Protein AF-A0A521L2G4-F1 (afdb_monomer)

Structure (mmCIF, N/CA/C/O backbone):
data_AF-A0A521L2G4-F1
#
_entry.id   AF-A0A521L2G4-F1
#
loop_
_atom_site.group_PDB
_atom_site.id
_atom_site.type_symbol
_atom_site.label_atom_id
_atom_site.label_alt_id
_atom_site.label_comp_id
_atom_site.label_asym_id
_atom_site.label_entity_id
_atom_site.label_seq_id
_atom_site.pdbx_PDB_ins_code
_atom_site.Cartn_x
_atom_site.Cartn_y
_atom_site.Cartn_z
_atom_site.occupancy
_atom_site.B_iso_or_equiv
_atom_site.auth_seq_id
_atom_site.auth_comp_id
_atom_site.auth_asym_id
_atom_site.auth_atom_id
_atom_site.pdbx_PDB_model_num
ATOM 1 N N . MET A 1 1 ? 50.674 15.667 -4.642 1.00 34.06 1 MET A N 1
ATOM 2 C CA . MET A 1 1 ? 50.305 16.812 -5.502 1.00 34.06 1 MET A CA 1
ATOM 3 C C . MET A 1 1 ? 49.937 16.199 -6.841 1.00 34.06 1 MET A C 1
ATOM 5 O O . MET A 1 1 ? 50.805 15.572 -7.419 1.00 34.06 1 MET A O 1
ATOM 9 N N . SER A 1 2 ? 48.698 16.174 -7.310 1.00 32.84 2 SER A N 1
ATOM 10 C CA . SER A 1 2 ? 47.532 17.014 -7.027 1.00 32.84 2 SER A CA 1
ATOM 11 C C . SER A 1 2 ? 46.263 16.290 -7.497 1.00 32.84 2 SER A C 1
ATOM 13 O O . SER A 1 2 ? 46.295 15.641 -8.536 1.00 32.84 2 SER A O 1
ATOM 15 N N . ASP A 1 3 ? 45.206 16.430 -6.695 1.00 33.28 3 ASP A N 1
ATOM 16 C CA . ASP A 1 3 ? 43.778 16.474 -7.035 1.00 33.28 3 ASP A CA 1
ATOM 17 C C . ASP A 1 3 ? 43.236 15.600 -8.175 1.00 33.28 3 ASP A C 1
ATOM 19 O O . ASP A 1 3 ? 43.261 15.963 -9.346 1.00 33.28 3 ASP A O 1
ATOM 23 N N . SER A 1 4 ? 42.559 14.528 -7.766 1.00 33.81 4 SER A N 1
ATOM 24 C CA . SER A 1 4 ? 41.333 14.053 -8.409 1.00 33.81 4 SER A CA 1
ATOM 25 C C . SER A 1 4 ? 40.140 14.469 -7.539 1.00 33.81 4 SER A C 1
ATOM 27 O O . SER A 1 4 ? 39.717 13.732 -6.649 1.00 33.81 4 SER A O 1
ATOM 29 N N . LYS A 1 5 ? 39.660 15.696 -7.764 1.00 41.97 5 LYS A N 1
ATOM 30 C CA . LYS A 1 5 ? 38.299 16.150 -7.438 1.00 41.97 5 LYS A CA 1
ATOM 31 C C . LYS A 1 5 ? 37.447 16.025 -8.709 1.00 41.97 5 LYS A C 1
ATOM 33 O O . LYS A 1 5 ? 38.009 16.181 -9.784 1.00 41.97 5 LYS A O 1
ATOM 38 N N . GLU A 1 6 ? 36.136 15.814 -8.535 1.00 36.97 6 GLU A N 1
ATOM 39 C CA . GLU A 1 6 ? 35.079 15.501 -9.534 1.00 36.97 6 GLU A CA 1
ATOM 40 C C . GLU A 1 6 ? 34.908 13.979 -9.731 1.00 36.97 6 GLU A C 1
ATOM 42 O O . GLU A 1 6 ? 35.803 13.308 -10.227 1.00 36.97 6 GLU A O 1
ATOM 47 N N . ASN A 1 7 ? 33.836 13.304 -9.297 1.00 33.34 7 ASN A N 1
ATOM 48 C CA . ASN A 1 7 ? 32.416 13.664 -9.249 1.00 33.34 7 ASN A CA 1
ATOM 49 C C . ASN A 1 7 ? 31.719 13.009 -8.038 1.00 33.34 7 ASN A C 1
ATOM 51 O O . ASN A 1 7 ? 31.377 11.830 -8.095 1.00 33.34 7 ASN A O 1
ATOM 55 N N . ASP A 1 8 ? 31.471 13.783 -6.980 1.00 35.62 8 ASP A N 1
ATOM 56 C CA . ASP A 1 8 ? 30.703 13.360 -5.790 1.00 35.62 8 ASP A CA 1
ATOM 57 C C . ASP A 1 8 ? 29.265 13.936 -5.781 1.00 35.62 8 ASP A C 1
ATOM 59 O O . ASP A 1 8 ? 28.574 13.928 -4.766 1.00 35.62 8 ASP A O 1
ATOM 63 N N . GLU A 1 9 ? 28.772 14.427 -6.922 1.00 38.25 9 GLU A N 1
ATOM 64 C CA . GLU A 1 9 ? 27.414 14.968 -7.071 1.00 38.25 9 GLU A CA 1
ATOM 65 C C . GLU A 1 9 ? 26.534 14.024 -7.904 1.00 38.25 9 GLU A C 1
ATOM 67 O O . GLU A 1 9 ? 26.452 14.161 -9.119 1.00 38.25 9 GLU A O 1
ATOM 72 N N . ALA A 1 10 ? 25.914 13.036 -7.245 1.00 41.84 10 ALA A N 1
ATOM 73 C CA . ALA A 1 10 ? 24.660 12.346 -7.641 1.00 41.84 10 ALA A CA 1
ATOM 74 C C . ALA A 1 10 ? 24.379 11.076 -6.802 1.00 41.84 10 ALA A C 1
ATOM 76 O O . ALA A 1 10 ? 23.501 10.272 -7.132 1.00 41.84 10 ALA A O 1
ATOM 77 N N . GLY A 1 11 ? 25.115 10.851 -5.715 1.00 36.38 11 GLY A N 1
ATOM 78 C CA . GLY A 1 11 ? 24.925 9.696 -4.848 1.00 36.38 11 GLY A CA 1
ATOM 79 C C . GLY A 1 11 ? 23.900 9.953 -3.751 1.00 36.38 11 GLY A C 1
ATOM 80 O O . GLY A 1 11 ? 24.276 10.013 -2.593 1.00 36.38 11 GLY A O 1
ATOM 81 N N . ILE A 1 12 ? 22.603 10.047 -4.065 1.00 44.69 12 ILE A N 1
ATOM 82 C CA . ILE A 1 12 ? 21.605 9.663 -3.046 1.00 44.69 12 ILE A CA 1
ATOM 83 C C . ILE A 1 12 ? 21.980 8.214 -2.692 1.00 44.69 12 ILE A C 1
ATOM 85 O O . ILE A 1 12 ? 22.032 7.394 -3.603 1.00 44.69 12 ILE A O 1
ATOM 89 N N . GLU A 1 13 ? 22.317 7.827 -1.466 1.00 58.41 13 GLU A N 1
ATOM 90 C CA . GLU A 1 13 ? 22.673 6.427 -1.197 1.00 58.41 13 GLU A CA 1
ATOM 91 C C . GLU A 1 13 ? 21.415 5.544 -1.266 1.00 58.41 13 GLU A C 1
ATOM 93 O O . GLU A 1 13 ? 20.294 6.022 -1.086 1.00 58.41 13 GLU A O 1
ATOM 98 N N . ARG A 1 14 ? 21.524 4.237 -1.567 1.00 54.91 14 ARG A N 1
ATOM 99 C CA . ARG A 1 14 ? 20.344 3.324 -1.567 1.00 54.91 14 ARG A CA 1
ATOM 100 C C . ARG A 1 14 ? 19.570 3.396 -0.250 1.00 54.91 14 ARG A C 1
ATOM 102 O O . ARG A 1 14 ? 18.357 3.226 -0.230 1.00 54.91 14 ARG A O 1
ATOM 109 N N . ARG A 1 15 ? 20.299 3.679 0.827 1.00 51.94 15 ARG A N 1
ATOM 110 C CA . ARG A 1 15 ? 19.771 3.910 2.160 1.00 51.94 15 ARG A CA 1
ATOM 111 C C . ARG A 1 15 ? 18.957 5.199 2.254 1.00 51.94 15 ARG A C 1
ATOM 113 O O . ARG A 1 15 ? 17.925 5.168 2.901 1.00 51.94 15 ARG A O 1
ATOM 120 N N . ASP A 1 16 ? 19.349 6.275 1.583 1.00 50.28 16 ASP A N 1
ATOM 121 C CA . ASP A 1 16 ? 18.657 7.568 1.660 1.00 50.28 16 ASP A CA 1
ATOM 122 C C . ASP A 1 16 ? 17.273 7.526 1.006 1.00 50.28 16 ASP A C 1
ATOM 124 O O . ASP A 1 16 ? 16.339 8.133 1.518 1.00 50.28 16 ASP A O 1
ATOM 128 N N . VAL A 1 17 ? 17.101 6.713 -0.045 1.00 55.09 17 VAL A N 1
ATOM 129 C CA . VAL A 1 17 ? 15.779 6.438 -0.649 1.00 55.09 17 VAL A CA 1
ATOM 130 C C . VAL A 1 17 ? 14.841 5.741 0.346 1.00 55.09 17 VAL A C 1
ATOM 132 O O . VAL A 1 17 ? 13.648 6.011 0.361 1.00 55.09 17 VAL A O 1
ATOM 135 N N . LEU A 1 18 ? 15.378 4.875 1.212 1.00 53.91 18 LEU A N 1
ATOM 136 C CA . LEU A 1 18 ? 14.607 4.178 2.250 1.00 53.91 18 LEU A CA 1
ATOM 137 C C . LEU A 1 18 ? 14.448 5.016 3.534 1.00 53.91 18 LEU A C 1
ATOM 139 O O . LEU A 1 18 ? 13.464 4.870 4.254 1.00 53.91 18 LEU A O 1
ATOM 143 N N . VAL A 1 19 ? 15.415 5.886 3.843 1.00 50.94 19 VAL A N 1
ATOM 144 C CA . VAL A 1 19 ? 15.454 6.703 5.068 1.00 50.94 19 VAL A CA 1
ATOM 145 C C . VAL A 1 19 ? 14.628 7.979 4.939 1.00 50.94 19 VAL A C 1
ATOM 147 O O . VAL A 1 19 ? 14.010 8.367 5.930 1.00 50.94 19 VAL A O 1
ATOM 150 N N . ALA A 1 20 ? 14.538 8.591 3.753 1.00 46.53 20 ALA A N 1
ATOM 151 C CA . ALA A 1 20 ? 13.647 9.732 3.519 1.00 46.53 20 ALA A CA 1
ATOM 152 C C . ALA A 1 20 ? 12.190 9.394 3.894 1.00 46.53 20 ALA A C 1
ATOM 154 O O . ALA A 1 20 ? 11.509 10.204 4.513 1.00 46.53 20 ALA A O 1
ATOM 155 N N . ALA A 1 21 ? 11.781 8.141 3.676 1.00 44.22 21 ALA A N 1
ATOM 156 C CA . ALA A 1 21 ? 10.489 7.584 4.069 1.00 44.22 21 ALA A CA 1
ATOM 157 C C . ALA A 1 21 ? 10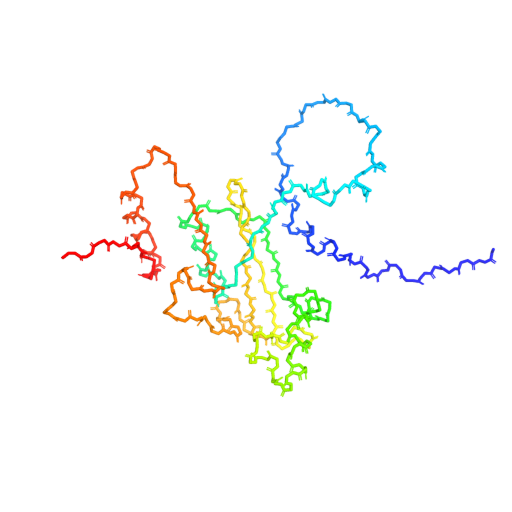.303 7.276 5.570 1.00 44.22 21 ALA A C 1
ATOM 159 O O . ALA A 1 21 ? 9.187 7.015 6.016 1.00 44.22 21 ALA A O 1
ATOM 160 N N . GLY A 1 22 ? 11.373 7.244 6.370 1.00 40.66 22 GLY A N 1
ATOM 161 C CA . GLY A 1 22 ? 11.342 6.783 7.768 1.00 40.66 22 GLY A CA 1
ATOM 162 C C . GLY A 1 22 ? 11.632 7.848 8.823 1.00 40.66 22 GLY A C 1
ATOM 163 O O . GLY A 1 22 ? 11.583 7.547 10.014 1.00 40.66 22 GLY A O 1
ATOM 164 N N . ALA A 1 23 ? 11.957 9.078 8.425 1.00 38.62 23 ALA A N 1
ATOM 165 C CA . ALA A 1 23 ? 12.503 10.091 9.330 1.00 38.62 23 ALA A CA 1
ATOM 166 C C . ALA A 1 23 ? 11.465 10.853 10.187 1.00 38.62 23 ALA A C 1
ATOM 168 O O . ALA A 1 23 ? 11.857 11.706 10.979 1.00 38.62 23 ALA A O 1
ATOM 169 N N . ALA A 1 24 ? 10.169 10.536 10.108 1.00 41.47 24 ALA A N 1
ATOM 170 C CA . ALA A 1 24 ? 9.120 11.226 10.874 1.00 41.47 24 ALA A CA 1
ATOM 171 C C . ALA A 1 24 ? 8.837 10.636 12.278 1.00 41.47 24 ALA A C 1
ATOM 173 O O . ALA A 1 24 ? 7.825 10.975 12.881 1.00 41.47 24 ALA A O 1
ATOM 174 N N . MET A 1 25 ? 9.698 9.759 12.818 1.00 43.34 25 MET A N 1
ATOM 175 C CA . MET A 1 25 ? 9.352 8.920 13.984 1.00 43.34 25 MET A CA 1
ATOM 176 C C . MET A 1 25 ? 10.126 9.159 15.289 1.00 43.34 25 MET A C 1
ATOM 178 O O . MET A 1 25 ? 10.158 8.268 16.133 1.00 43.34 25 MET A O 1
ATOM 182 N N . ILE A 1 26 ? 10.721 10.333 15.534 1.00 39.69 26 ILE A N 1
ATOM 183 C CA . ILE A 1 26 ? 11.207 10.657 16.894 1.00 39.69 26 ILE A CA 1
ATOM 184 C C . ILE A 1 26 ? 10.944 12.127 17.234 1.00 39.69 26 ILE A C 1
ATOM 186 O O . ILE A 1 26 ? 11.805 12.989 17.078 1.00 39.69 26 ILE A O 1
ATOM 190 N N . GLY A 1 27 ? 9.744 12.401 17.742 1.00 34.88 27 GLY A N 1
ATOM 191 C CA . GLY A 1 27 ? 9.378 13.673 18.358 1.00 34.88 27 GLY A CA 1
ATOM 192 C C . GLY A 1 27 ? 8.750 13.443 19.728 1.00 34.88 27 GLY A C 1
ATOM 193 O O . GLY A 1 27 ? 7.534 13.494 19.854 1.00 34.88 27 GLY A O 1
ATOM 194 N N . GLY A 1 28 ? 9.562 13.180 20.756 1.00 33.88 28 GLY A N 1
ATOM 195 C CA . GLY A 1 28 ? 9.067 13.141 22.135 1.00 33.88 28 GLY A CA 1
ATOM 196 C C . GLY A 1 28 ? 9.977 12.415 23.122 1.00 33.88 28 GLY A C 1
ATOM 197 O O . GLY A 1 28 ? 9.888 11.201 23.239 1.00 33.88 28 GLY A O 1
ATOM 198 N N . LEU A 1 29 ? 10.800 13.202 23.832 1.00 32.84 29 LEU A N 1
ATOM 199 C CA . LEU A 1 29 ? 11.444 12.993 25.149 1.00 32.84 29 LEU A CA 1
ATOM 200 C C . LEU A 1 29 ? 12.924 13.401 25.114 1.00 32.84 29 LEU A C 1
ATOM 202 O O . LEU A 1 29 ? 13.831 12.582 25.010 1.00 32.84 29 LEU A O 1
ATOM 206 N N . ALA A 1 30 ? 13.164 14.706 25.249 1.00 35.56 30 ALA A N 1
ATOM 207 C CA . ALA A 1 30 ? 14.450 15.212 25.701 1.00 35.56 30 ALA A CA 1
ATOM 208 C C . ALA A 1 30 ? 14.467 15.201 27.238 1.00 35.56 30 ALA A C 1
ATOM 210 O O . ALA A 1 30 ? 13.911 16.088 27.880 1.00 35.56 30 ALA A O 1
ATOM 211 N N . ALA A 1 31 ? 15.123 14.200 27.820 1.00 34.84 31 ALA A N 1
ATOM 212 C CA . ALA A 1 31 ? 15.742 14.308 29.135 1.00 34.84 31 ALA A CA 1
ATOM 213 C C . ALA A 1 31 ? 17.133 13.664 29.051 1.00 34.84 31 ALA A C 1
ATOM 215 O O . ALA A 1 31 ? 17.288 12.504 28.681 1.00 34.84 31 ALA A O 1
ATOM 216 N N . SER A 1 32 ? 18.138 14.493 29.310 1.00 42.72 32 SER A N 1
ATOM 217 C CA . SER A 1 32 ? 19.576 14.263 29.187 1.00 42.72 32 SER A CA 1
ATOM 218 C C . SER A 1 32 ? 20.092 13.000 29.884 1.00 42.72 32 SER A C 1
ATOM 220 O O . SER A 1 32 ? 19.740 12.772 31.036 1.00 42.72 32 SER A O 1
ATOM 222 N N . ALA A 1 33 ? 21.034 12.282 29.256 1.00 37.81 33 ALA A N 1
ATOM 223 C CA . ALA A 1 33 ? 22.364 11.975 29.817 1.00 37.81 33 ALA A CA 1
ATOM 224 C C . ALA A 1 33 ? 23.145 10.938 28.980 1.00 37.81 33 ALA A C 1
ATOM 226 O O . ALA A 1 33 ? 22.597 9.936 28.541 1.00 37.81 33 ALA A O 1
ATOM 227 N N . ALA A 1 34 ? 24.457 11.187 28.881 1.00 36.97 34 ALA A N 1
ATOM 228 C CA . ALA A 1 34 ? 25.553 10.279 28.523 1.00 36.97 34 ALA A CA 1
ATOM 229 C C . ALA A 1 34 ? 25.538 9.631 27.123 1.00 36.97 34 ALA A C 1
ATOM 231 O O . ALA A 1 34 ? 24.799 8.698 26.839 1.00 36.97 34 ALA A O 1
ATOM 232 N N . ILE A 1 35 ? 26.479 10.064 26.278 1.00 44.72 35 ILE A N 1
ATOM 233 C CA . ILE A 1 35 ? 26.915 9.325 25.087 1.00 44.72 35 ILE A CA 1
ATOM 234 C C . ILE A 1 35 ? 27.832 8.190 25.569 1.00 44.72 35 ILE A C 1
ATOM 236 O O . ILE A 1 35 ? 28.922 8.497 26.059 1.00 44.72 35 ILE A O 1
ATOM 240 N N . PRO A 1 36 ? 27.483 6.896 25.435 1.00 43.28 36 PRO A N 1
ATOM 241 C CA . PRO A 1 36 ? 28.480 5.857 25.564 1.00 43.28 36 PRO A CA 1
ATOM 242 C C . PRO A 1 36 ? 29.202 5.700 24.225 1.00 43.28 36 PRO A C 1
ATOM 244 O O . PRO A 1 36 ? 28.599 5.641 23.150 1.00 43.28 36 PRO A O 1
ATOM 247 N N . ALA A 1 37 ? 30.521 5.580 24.308 1.00 44.22 37 ALA A N 1
ATOM 248 C CA . ALA A 1 37 ? 31.356 5.050 23.248 1.00 44.22 37 ALA A CA 1
ATOM 249 C C . ALA A 1 37 ? 30.907 3.614 22.902 1.00 44.22 37 ALA A C 1
ATOM 251 O O . ALA A 1 37 ? 31.354 2.650 23.512 1.00 44.22 37 ALA A O 1
ATOM 252 N N . ALA A 1 38 ? 29.982 3.465 21.949 1.00 48.66 38 ALA A N 1
ATOM 253 C CA . ALA A 1 38 ? 29.527 2.159 21.455 1.00 48.66 38 ALA A CA 1
ATOM 254 C C . ALA A 1 38 ? 29.196 2.150 19.949 1.00 48.66 38 ALA A C 1
ATOM 256 O O . ALA A 1 38 ? 28.600 1.202 19.440 1.00 48.66 38 ALA A O 1
ATOM 257 N N . ALA A 1 39 ? 29.608 3.174 19.195 1.00 51.62 39 ALA A N 1
ATOM 258 C CA . ALA A 1 39 ? 29.345 3.244 17.753 1.00 51.62 39 ALA A CA 1
ATOM 259 C C . ALA A 1 39 ? 30.130 2.196 16.928 1.00 51.62 39 ALA A C 1
ATOM 261 O O . ALA A 1 39 ? 29.784 1.933 15.781 1.00 51.62 39 ALA A O 1
ATOM 262 N N . GLN A 1 40 ? 31.153 1.554 17.507 1.00 47.81 40 GLN A N 1
ATOM 263 C CA . GLN A 1 40 ? 32.022 0.593 16.812 1.00 47.81 40 GLN A CA 1
ATOM 264 C C . GLN A 1 40 ? 31.520 -0.866 16.807 1.00 47.81 40 GLN A C 1
ATOM 266 O O . GLN A 1 40 ? 32.156 -1.714 16.189 1.00 47.81 40 GLN A O 1
ATOM 271 N N . SER A 1 41 ? 30.380 -1.183 17.439 1.00 61.44 41 SER A N 1
ATOM 272 C CA . SER A 1 41 ? 29.928 -2.582 17.597 1.00 61.44 41 SER A CA 1
ATOM 273 C C . SER A 1 41 ? 28.654 -2.951 16.816 1.00 61.44 41 SER A C 1
ATOM 275 O O . SER A 1 41 ? 28.457 -4.115 16.469 1.00 61.44 41 SER A O 1
ATOM 277 N N . ALA A 1 42 ? 27.809 -1.983 16.437 1.00 73.31 42 ALA A N 1
ATOM 278 C CA . ALA A 1 42 ? 26.528 -2.281 15.779 1.00 73.31 42 ALA A CA 1
ATOM 279 C C . ALA A 1 42 ? 26.689 -2.938 14.393 1.00 73.31 42 ALA A C 1
ATOM 281 O O . ALA A 1 42 ? 25.953 -3.860 14.052 1.00 73.31 42 ALA A O 1
ATOM 282 N N . ASN A 1 43 ? 27.695 -2.526 13.613 1.00 82.75 43 ASN A N 1
ATOM 283 C CA . ASN A 1 43 ? 27.945 -3.079 12.275 1.00 82.75 43 ASN A CA 1
ATOM 284 C C . ASN A 1 43 ? 28.466 -4.523 12.293 1.00 82.75 43 ASN A C 1
ATOM 286 O O . ASN A 1 43 ? 28.386 -5.197 11.271 1.00 82.75 43 ASN A O 1
ATOM 290 N N . ASN A 1 44 ? 28.976 -5.000 13.432 1.00 90.31 44 ASN A N 1
ATOM 291 C CA . ASN A 1 44 ? 29.508 -6.355 13.595 1.00 90.31 44 ASN A CA 1
ATOM 292 C C . ASN A 1 44 ? 28.613 -7.247 14.470 1.00 90.31 44 ASN A C 1
ATOM 294 O O . ASN A 1 44 ? 28.850 -8.450 14.547 1.00 90.31 44 ASN A O 1
ATOM 298 N N . ALA A 1 45 ? 27.559 -6.698 15.082 1.00 90.69 45 ALA A N 1
ATOM 299 C CA . ALA A 1 45 ? 26.589 -7.456 15.868 1.00 90.69 45 ALA A CA 1
ATOM 300 C C . ALA A 1 45 ? 25.864 -8.525 15.017 1.00 90.69 45 ALA A C 1
ATOM 302 O O . ALA A 1 45 ? 25.840 -8.417 13.786 1.00 90.69 45 ALA A O 1
ATOM 303 N N . PRO A 1 46 ? 25.238 -9.550 15.619 1.00 93.88 46 PRO A N 1
ATOM 304 C CA . PRO A 1 46 ? 24.370 -10.478 14.891 1.00 93.88 46 PRO A CA 1
ATOM 305 C C . PRO A 1 46 ? 23.288 -9.734 14.095 1.00 93.88 46 PRO A C 1
ATOM 307 O O . PRO A 1 46 ? 22.786 -8.715 14.561 1.00 93.88 46 PRO A O 1
ATOM 310 N N . LEU A 1 47 ? 22.910 -10.236 12.912 1.00 91.50 47 LEU A N 1
ATOM 311 C CA . LEU A 1 47 ? 22.026 -9.526 11.970 1.00 91.50 47 LEU A CA 1
ATOM 312 C C . LEU A 1 47 ? 20.745 -8.986 12.628 1.00 91.50 47 LEU A C 1
ATOM 314 O O . LEU A 1 47 ? 20.416 -7.817 12.448 1.00 91.50 47 LEU A O 1
ATOM 318 N N . GLY A 1 48 ? 20.066 -9.803 13.440 1.00 89.75 48 GLY A N 1
ATOM 319 C CA . GLY A 1 48 ? 18.843 -9.392 14.138 1.00 89.75 48 GLY A CA 1
ATOM 320 C C . GLY A 1 48 ? 19.054 -8.242 15.129 1.00 89.75 48 GLY A C 1
ATOM 321 O O . GLY A 1 48 ? 18.191 -7.383 15.251 1.00 89.75 48 GLY A O 1
ATOM 322 N N . ALA A 1 49 ? 20.228 -8.156 15.761 1.00 90.44 49 ALA A N 1
ATOM 323 C CA . ALA A 1 49 ? 20.579 -7.068 16.677 1.00 90.44 49 ALA A CA 1
ATOM 324 C C . ALA A 1 49 ? 20.903 -5.746 15.954 1.00 90.44 49 ALA A C 1
ATOM 326 O O . ALA A 1 49 ? 21.080 -4.716 16.601 1.00 90.44 49 ALA A O 1
ATOM 327 N N . ARG A 1 50 ? 20.994 -5.763 14.616 1.00 91.69 50 ARG A N 1
ATOM 328 C CA . ARG A 1 50 ? 21.164 -4.555 13.792 1.00 91.69 50 ARG A CA 1
ATOM 329 C C . ARG A 1 50 ? 19.832 -3.926 13.391 1.00 91.69 50 ARG A C 1
ATOM 331 O O . ARG A 1 50 ? 19.814 -2.772 12.965 1.00 91.69 50 ARG A O 1
ATOM 338 N N . LEU A 1 51 ? 18.734 -4.676 13.482 1.00 91.94 51 LEU A N 1
ATOM 339 C CA . LEU A 1 51 ? 17.394 -4.193 13.169 1.00 91.94 51 LEU A CA 1
ATOM 340 C C . LEU A 1 51 ? 16.855 -3.380 14.347 1.00 91.94 51 LEU A C 1
ATOM 342 O O . LEU A 1 51 ? 17.048 -3.746 15.502 1.00 91.94 51 LEU A O 1
ATOM 346 N N . ARG A 1 52 ? 16.155 -2.282 14.052 1.00 90.19 52 ARG A N 1
ATOM 347 C CA . ARG A 1 52 ? 15.443 -1.497 15.077 1.00 90.19 52 ARG A CA 1
ATOM 348 C C . ARG A 1 52 ? 13.979 -1.903 15.229 1.00 90.19 52 ARG A C 1
ATOM 350 O O . ARG A 1 52 ? 13.404 -1.697 16.287 1.00 90.19 52 ARG A O 1
ATOM 357 N N . GLY A 1 53 ? 13.390 -2.466 14.181 1.00 90.12 53 GLY A N 1
ATOM 358 C CA . GLY A 1 53 ? 11.975 -2.803 14.110 1.00 90.12 53 GLY A CA 1
ATOM 359 C C . GLY A 1 53 ? 11.492 -2.798 12.664 1.00 90.12 53 GLY A C 1
ATOM 360 O O . GLY A 1 53 ? 12.291 -2.654 11.735 1.00 90.12 53 GLY A O 1
ATOM 361 N N . VAL A 1 54 ? 10.183 -2.948 12.490 1.00 90.88 54 VAL A N 1
ATOM 362 C CA . VAL A 1 54 ? 9.510 -2.739 11.203 1.00 90.88 54 VAL A CA 1
ATOM 363 C C . VAL A 1 54 ? 9.295 -1.239 11.019 1.00 90.88 54 VAL A C 1
ATOM 365 O O . VAL A 1 54 ? 8.812 -0.580 11.934 1.00 90.88 54 VAL A O 1
ATOM 368 N N . GLN A 1 55 ? 9.668 -0.695 9.861 1.00 89.81 55 GLN A N 1
ATOM 369 C CA . GLN A 1 55 ? 9.473 0.728 9.569 1.00 89.81 55 GLN A CA 1
ATOM 370 C C . GLN A 1 55 ? 8.096 0.996 8.944 1.00 89.81 55 GLN A C 1
ATOM 372 O O . GLN A 1 55 ? 7.394 1.891 9.400 1.00 89.81 55 GLN A O 1
ATOM 377 N N . HIS A 1 56 ? 7.704 0.234 7.920 1.00 94.31 56 HIS A N 1
ATOM 378 C CA . HIS A 1 56 ? 6.396 0.347 7.272 1.00 94.31 56 HIS A CA 1
ATOM 379 C C . HIS A 1 56 ? 5.978 -0.975 6.615 1.00 94.31 56 HIS A C 1
ATOM 381 O O . HIS A 1 56 ? 6.794 -1.886 6.454 1.00 94.31 56 HIS A O 1
ATOM 387 N N . PHE A 1 57 ? 4.712 -1.047 6.201 1.00 93.62 57 PHE A N 1
ATOM 388 C CA . PHE A 1 57 ? 4.208 -2.039 5.251 1.00 93.62 57 PHE A CA 1
ATOM 389 C C . PHE A 1 57 ? 3.761 -1.345 3.968 1.00 93.62 57 PHE A C 1
ATOM 391 O O . PHE A 1 57 ? 2.968 -0.407 4.023 1.00 93.62 57 PHE A O 1
ATOM 398 N N . GLY A 1 58 ? 4.255 -1.827 2.829 1.00 93.06 58 GLY A N 1
ATOM 399 C CA . GLY A 1 58 ? 3.834 -1.366 1.511 1.00 93.06 58 GLY A CA 1
ATOM 400 C C . GLY A 1 58 ? 2.558 -2.058 1.040 1.00 93.06 58 GLY A C 1
ATOM 401 O O . GLY A 1 58 ? 2.453 -3.285 1.096 1.00 93.06 58 GLY A O 1
ATOM 402 N N . LEU A 1 59 ? 1.605 -1.275 0.544 1.00 93.12 59 LEU A N 1
ATOM 403 C CA . LEU A 1 59 ? 0.369 -1.731 -0.077 1.00 93.12 59 LEU A CA 1
ATOM 404 C C . LEU A 1 59 ? 0.219 -1.100 -1.459 1.00 93.12 59 LEU A C 1
ATOM 406 O O . LEU A 1 59 ? 0.092 0.116 -1.591 1.00 93.12 59 LEU A O 1
ATOM 410 N N . THR A 1 60 ? 0.172 -1.931 -2.498 1.00 92.75 60 THR A N 1
ATOM 411 C CA . THR A 1 60 ? -0.148 -1.449 -3.842 1.00 92.75 60 THR A CA 1
ATOM 412 C C . THR A 1 60 ? -1.638 -1.135 -3.962 1.00 92.75 60 THR A C 1
ATOM 414 O O . THR A 1 60 ? -2.478 -1.964 -3.617 1.00 92.75 60 THR A O 1
ATOM 417 N N . VAL A 1 61 ? -1.971 0.048 -4.479 1.00 92.56 61 VAL A N 1
ATOM 418 C CA . VAL A 1 61 ? -3.348 0.538 -4.615 1.00 92.56 61 VAL A CA 1
ATOM 419 C C . VAL A 1 61 ? -3.679 0.889 -6.062 1.00 92.56 61 VAL A C 1
ATOM 421 O O . VAL A 1 61 ? -2.822 1.331 -6.824 1.00 92.56 61 VAL A O 1
ATOM 424 N N . GLN A 1 62 ? -4.945 0.709 -6.448 1.00 90.25 62 GLN A N 1
ATOM 425 C CA . GLN A 1 62 ? -5.435 1.107 -7.774 1.00 90.25 62 GLN A CA 1
ATOM 426 C C . GLN A 1 62 ? -5.629 2.613 -7.912 1.00 90.25 62 GLN A C 1
ATOM 428 O O . GLN A 1 62 ? -5.422 3.165 -8.984 1.00 90.25 62 GLN A O 1
ATOM 433 N N . ASN A 1 63 ? -6.084 3.267 -6.849 1.00 91.94 63 ASN A N 1
ATOM 434 C CA . ASN A 1 63 ? -6.415 4.682 -6.857 1.00 91.94 63 ASN A CA 1
ATOM 435 C C . ASN A 1 63 ? -5.858 5.297 -5.577 1.00 91.94 63 ASN A C 1
ATOM 437 O O . ASN A 1 63 ? -6.341 4.991 -4.482 1.00 91.94 63 ASN A O 1
ATOM 441 N N . MET A 1 64 ? -4.825 6.125 -5.727 1.00 94.38 64 MET A N 1
ATOM 442 C CA . MET A 1 64 ? -4.123 6.710 -4.590 1.00 94.38 64 MET A CA 1
ATOM 443 C C . MET A 1 64 ? -5.035 7.620 -3.779 1.00 94.38 64 MET A C 1
ATOM 445 O O . MET A 1 64 ? -5.045 7.520 -2.561 1.00 94.38 64 MET A O 1
ATOM 449 N N . ASP A 1 65 ? -5.822 8.478 -4.426 1.00 94.19 65 ASP A N 1
ATOM 450 C CA . ASP A 1 65 ? -6.681 9.428 -3.712 1.00 94.19 65 ASP A CA 1
ATOM 451 C C . ASP A 1 65 ? -7.775 8.709 -2.924 1.00 94.19 65 ASP A C 1
ATOM 453 O O . ASP A 1 65 ? -8.063 9.068 -1.783 1.00 94.19 65 ASP A O 1
ATOM 457 N N . ARG A 1 66 ? -8.325 7.633 -3.493 1.00 94.62 66 ARG A N 1
ATOM 458 C CA . ARG A 1 66 ? -9.345 6.827 -2.831 1.00 94.62 66 ARG A CA 1
ATOM 459 C C . ARG A 1 66 ? -8.800 6.057 -1.638 1.00 94.62 66 ARG A C 1
ATOM 461 O O . ARG A 1 66 ? -9.441 6.020 -0.591 1.00 94.62 66 ARG A O 1
ATOM 468 N N . ALA A 1 67 ? -7.635 5.433 -1.802 1.00 95.50 67 ALA A N 1
ATOM 469 C CA . ALA A 1 67 ? -6.970 4.736 -0.712 1.00 95.50 67 ALA A CA 1
ATOM 470 C C . ALA A 1 67 ? -6.546 5.722 0.380 1.00 95.50 67 ALA A C 1
ATOM 472 O O . ALA A 1 67 ? -6.793 5.473 1.555 1.00 95.50 67 ALA A O 1
ATOM 473 N N . PHE A 1 68 ? -5.980 6.863 -0.008 1.00 96.75 68 PHE A N 1
ATOM 474 C CA . PHE A 1 68 ? -5.592 7.923 0.909 1.00 96.75 68 PHE A CA 1
ATOM 475 C C . PHE A 1 68 ? -6.771 8.383 1.766 1.00 96.75 68 PHE A C 1
ATOM 477 O O . PHE A 1 68 ? -6.671 8.326 2.986 1.00 96.75 68 PHE A O 1
ATOM 484 N N . GLU A 1 69 ? -7.905 8.725 1.145 1.00 97.69 69 GLU A N 1
ATOM 485 C CA . GLU A 1 69 ? -9.120 9.108 1.871 1.00 97.69 69 GLU A CA 1
ATOM 486 C C . GLU A 1 69 ? -9.568 8.014 2.852 1.00 97.69 69 GLU A C 1
ATOM 488 O O . GLU A 1 69 ? -9.943 8.313 3.980 1.00 97.69 69 GLU A O 1
ATOM 493 N N . PHE A 1 70 ? -9.515 6.738 2.463 1.00 97.88 70 PHE A N 1
ATOM 494 C CA . PHE A 1 70 ? -9.887 5.650 3.367 1.00 97.88 70 PHE A CA 1
ATOM 495 C C . PHE A 1 70 ? -8.951 5.575 4.584 1.00 97.88 70 PHE A C 1
ATOM 497 O O . PHE A 1 70 ? -9.401 5.552 5.729 1.00 97.88 70 PHE A O 1
ATOM 504 N N . TYR A 1 71 ? -7.640 5.572 4.357 1.00 97.75 71 TYR A N 1
ATOM 505 C CA . TYR A 1 71 ? -6.670 5.405 5.435 1.00 97.75 71 TYR A CA 1
ATOM 506 C C . TYR A 1 71 ? -6.547 6.633 6.347 1.00 97.75 71 TYR A C 1
ATOM 508 O O . TYR A 1 71 ? -6.220 6.457 7.520 1.00 97.75 71 TYR A O 1
ATOM 516 N N . THR A 1 72 ? -6.837 7.846 5.866 1.00 98.19 72 THR A N 1
ATOM 517 C CA . THR A 1 72 ? -6.817 9.0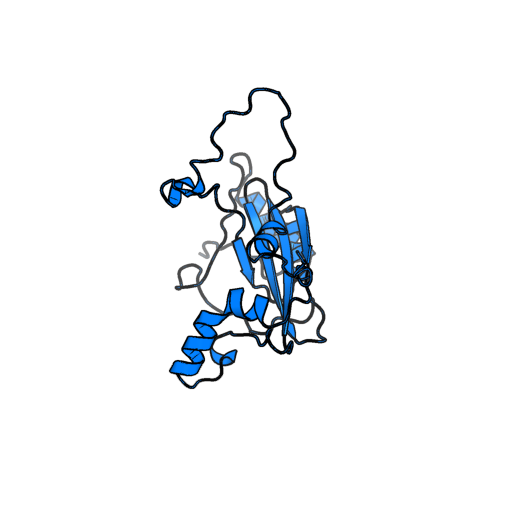54 6.707 1.00 98.19 72 THR A CA 1
ATOM 518 C C . THR A 1 72 ? -8.190 9.389 7.272 1.00 98.19 72 THR A C 1
ATOM 520 O O . THR A 1 72 ? -8.355 9.476 8.483 1.00 98.19 72 THR A O 1
ATOM 523 N N . GLU A 1 73 ? -9.204 9.525 6.423 1.00 98.00 73 GLU A N 1
ATOM 524 C CA . GLU A 1 73 ? -10.495 10.080 6.827 1.00 98.00 73 GLU A CA 1
ATOM 525 C C . GLU A 1 73 ? -11.436 9.051 7.451 1.00 98.00 73 GLU A C 1
ATOM 527 O O . GLU A 1 73 ? -12.291 9.416 8.256 1.00 98.00 73 GLU A O 1
ATOM 532 N N . VAL A 1 74 ? -11.310 7.776 7.068 1.00 97.88 74 VAL A N 1
ATOM 533 C CA . VAL A 1 74 ? -12.133 6.695 7.632 1.00 97.88 74 VAL A CA 1
ATOM 534 C C . VAL A 1 74 ? -11.415 6.024 8.799 1.00 97.88 74 VAL A C 1
ATOM 536 O O . VAL A 1 74 ? -12.012 5.825 9.853 1.00 97.88 74 VAL A O 1
ATOM 539 N N . LEU A 1 75 ? -10.134 5.685 8.629 1.00 96.88 75 LEU A N 1
ATOM 540 C CA . LEU A 1 75 ? -9.363 4.974 9.656 1.00 96.88 75 LEU A CA 1
ATOM 541 C C . LEU A 1 75 ? -8.590 5.892 10.617 1.00 96.88 75 LEU A C 1
ATOM 543 O O . LEU A 1 75 ? -8.099 5.409 11.635 1.00 96.88 75 LE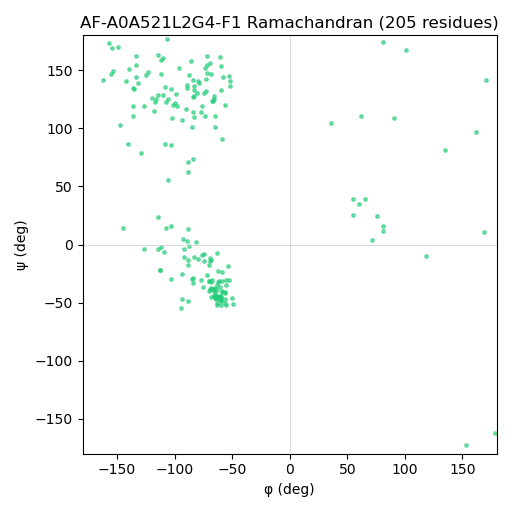U A O 1
ATOM 547 N N . GLY A 1 76 ? -8.494 7.194 10.337 1.00 96.50 76 GLY A N 1
ATOM 548 C CA . GLY A 1 76 ? -7.877 8.172 11.241 1.00 96.50 76 GLY A CA 1
ATOM 549 C C . GLY A 1 76 ? -6.347 8.240 11.187 1.00 96.50 76 GLY A C 1
ATOM 550 O O . GLY A 1 76 ? -5.733 8.775 12.108 1.00 96.50 76 GLY A O 1
ATOM 551 N N . GLY A 1 77 ? -5.713 7.686 10.151 1.00 97.31 77 GLY A N 1
ATOM 552 C CA . GLY A 1 77 ? -4.269 7.801 9.949 1.00 97.31 77 GLY A CA 1
ATOM 553 C C . GLY A 1 77 ? -3.832 9.223 9.576 1.00 97.31 77 GLY A C 1
ATOM 554 O O . GLY A 1 77 ? -4.603 10.011 9.032 1.00 97.31 77 GLY A O 1
ATOM 555 N N . THR A 1 78 ? -2.568 9.556 9.839 1.00 97.94 78 THR A N 1
ATOM 556 C CA . THR A 1 78 ? -1.984 10.871 9.512 1.00 97.94 78 THR A CA 1
ATOM 557 C C . THR A 1 78 ? -0.965 10.749 8.384 1.00 97.94 78 THR A C 1
ATOM 559 O O . THR A 1 78 ? -0.044 9.942 8.473 1.00 97.94 78 THR A O 1
ATOM 562 N N . GLU A 1 79 ? -1.081 11.558 7.327 1.00 97.19 79 GLU A N 1
ATOM 563 C CA . GLU A 1 79 ? -0.044 11.623 6.289 1.00 97.19 79 GLU A CA 1
ATOM 564 C C . GLU A 1 79 ? 1.245 12.222 6.860 1.00 97.19 79 GLU A C 1
ATOM 566 O O . GLU A 1 79 ? 1.243 13.341 7.372 1.00 97.19 79 GLU A O 1
ATOM 571 N N . VAL A 1 80 ? 2.349 11.483 6.755 1.00 95.81 80 VAL A N 1
ATOM 572 C CA . VAL A 1 80 ? 3.667 11.920 7.247 1.00 95.81 80 VAL A CA 1
ATOM 573 C C . VAL A 1 80 ? 4.671 12.167 6.129 1.00 95.81 80 VAL A C 1
ATOM 575 O O . VAL A 1 80 ? 5.630 12.910 6.324 1.00 95.81 80 VAL A O 1
ATOM 578 N N . MET A 1 81 ? 4.457 11.580 4.949 1.00 93.25 81 MET A N 1
ATOM 579 C CA . MET A 1 81 ? 5.266 11.847 3.763 1.00 93.25 81 MET A CA 1
ATOM 580 C C . MET A 1 81 ? 4.477 11.562 2.487 1.00 93.25 81 MET A C 1
ATOM 582 O O . MET A 1 81 ? 3.689 10.618 2.423 1.00 93.25 81 MET A O 1
ATOM 586 N N . ARG A 1 82 ? 4.767 12.343 1.448 1.00 94.12 82 ARG A N 1
ATOM 587 C CA . ARG A 1 82 ? 4.329 12.111 0.077 1.00 94.12 82 ARG A CA 1
ATOM 588 C C . ARG A 1 82 ? 5.483 12.351 -0.874 1.00 94.12 82 ARG A C 1
ATOM 590 O O . ARG A 1 82 ? 6.145 13.379 -0.770 1.00 94.12 82 ARG A O 1
ATOM 597 N N . ASP A 1 83 ? 5.652 11.443 -1.819 1.00 93.31 83 ASP A N 1
ATOM 598 C CA . ASP A 1 83 ? 6.559 11.623 -2.947 1.00 93.31 83 ASP A CA 1
ATOM 599 C C . ASP A 1 83 ? 6.007 10.873 -4.168 1.00 93.31 83 ASP A C 1
ATOM 601 O O . ASP A 1 83 ? 5.036 10.116 -4.063 1.00 93.31 83 ASP A O 1
ATOM 605 N N . GLY A 1 84 ? 6.576 11.082 -5.346 1.00 91.56 84 GLY A N 1
ATOM 606 C CA . GLY A 1 84 ? 6.121 10.360 -6.519 1.00 91.56 84 GLY A CA 1
ATOM 607 C C . GLY A 1 84 ? 6.831 10.713 -7.804 1.00 91.56 84 GLY A C 1
ATOM 608 O O . GLY A 1 84 ? 7.939 11.236 -7.817 1.00 91.56 84 GLY A O 1
ATOM 609 N N . ASP A 1 85 ? 6.186 10.345 -8.907 1.00 91.69 85 ASP A N 1
ATOM 610 C CA . ASP A 1 85 ? 6.784 10.350 -10.241 1.00 91.69 85 ASP A CA 1
ATOM 611 C C . ASP A 1 85 ? 8.096 9.538 -10.333 1.00 91.69 85 ASP A C 1
ATOM 613 O O . ASP A 1 85 ? 8.930 9.762 -11.214 1.00 91.69 85 ASP A O 1
ATOM 617 N N . PHE A 1 86 ? 8.280 8.542 -9.457 1.00 94.44 86 PHE A N 1
ATOM 618 C CA . PHE A 1 86 ? 9.496 7.739 -9.448 1.00 94.44 86 PHE A CA 1
ATOM 619 C C . PHE A 1 86 ? 9.613 6.911 -10.725 1.00 94.44 86 PHE A C 1
ATOM 621 O O . PHE A 1 86 ? 8.719 6.143 -11.098 1.00 94.44 86 PHE A O 1
ATOM 628 N N . GLN A 1 87 ? 10.767 7.045 -11.371 1.00 95.38 87 GLN A N 1
ATOM 629 C CA . GLN A 1 87 ? 11.154 6.325 -12.577 1.00 95.38 87 GLN A CA 1
ATOM 630 C C . GLN A 1 87 ? 12.681 6.297 -12.713 1.00 95.38 87 GLN A C 1
ATOM 632 O O . GLN A 1 87 ? 13.411 6.912 -11.934 1.00 95.38 87 GLN A O 1
ATOM 637 N N . GLY A 1 88 ? 13.166 5.553 -13.697 1.00 95.75 88 GLY A N 1
ATOM 638 C CA . GLY A 1 88 ? 14.579 5.353 -13.964 1.00 95.75 88 GLY A CA 1
ATOM 639 C C . GLY A 1 88 ? 15.115 4.018 -13.456 1.00 95.75 88 GLY A C 1
ATOM 640 O O . GLY A 1 88 ? 14.489 3.271 -12.699 1.00 95.75 88 GLY A O 1
ATOM 641 N N . GLU A 1 89 ? 16.321 3.702 -13.917 1.00 95.50 89 GLU A N 1
ATOM 642 C CA . GLU A 1 89 ? 16.949 2.398 -13.719 1.00 95.50 89 GLU A CA 1
ATOM 643 C C . GLU A 1 89 ? 17.148 2.043 -12.245 1.00 95.50 89 GLU A C 1
ATOM 645 O O . GLU A 1 89 ? 16.957 0.897 -11.847 1.00 95.50 89 GLU A O 1
ATOM 650 N N . ARG A 1 90 ? 17.478 3.026 -11.409 1.00 91.19 90 ARG A N 1
ATOM 651 C CA . ARG A 1 90 ? 17.752 2.794 -9.994 1.00 91.19 90 ARG A CA 1
ATOM 652 C C . ARG A 1 90 ? 16.537 2.263 -9.233 1.00 91.19 90 ARG A C 1
ATOM 654 O O . ARG A 1 90 ? 16.663 1.257 -8.534 1.00 91.19 90 ARG A O 1
ATOM 661 N N . ILE A 1 91 ? 15.388 2.936 -9.336 1.00 91.31 91 ILE A N 1
ATOM 662 C CA . ILE A 1 91 ? 14.172 2.519 -8.623 1.00 91.31 91 ILE A CA 1
ATOM 663 C C . ILE A 1 91 ? 13.630 1.213 -9.204 1.00 91.31 91 ILE A C 1
ATOM 665 O O . ILE A 1 91 ? 13.270 0.312 -8.451 1.00 91.31 91 ILE A O 1
ATOM 669 N N . HIS A 1 92 ? 13.700 1.057 -10.532 1.00 94.88 92 HIS A N 1
ATOM 670 C CA . HIS A 1 92 ? 13.354 -0.190 -11.204 1.00 94.88 92 HIS A CA 1
ATOM 671 C C . HIS A 1 92 ? 14.180 -1.358 -10.660 1.00 94.88 92 HIS A C 1
ATOM 673 O O . HIS A 1 92 ? 13.627 -2.369 -10.238 1.00 94.88 92 HIS A O 1
ATOM 679 N N . ASN A 1 93 ? 15.502 -1.193 -10.584 1.00 94.31 93 ASN A N 1
ATOM 680 C CA . ASN A 1 93 ? 16.380 -2.263 -10.136 1.00 94.31 93 ASN A CA 1
ATOM 681 C C . ASN A 1 93 ? 16.230 -2.549 -8.632 1.00 94.31 93 ASN A C 1
ATOM 683 O O . ASN A 1 93 ? 16.398 -3.685 -8.194 1.00 94.31 93 ASN A O 1
ATOM 687 N N . THR A 1 94 ? 15.907 -1.535 -7.831 1.00 92.31 94 THR A N 1
ATOM 688 C CA . THR A 1 94 ? 15.722 -1.707 -6.384 1.00 92.31 94 THR A CA 1
ATOM 689 C C . THR A 1 94 ? 14.483 -2.543 -6.067 1.00 92.31 94 THR A C 1
ATOM 691 O O . THR A 1 94 ? 14.529 -3.347 -5.143 1.00 92.31 94 THR A O 1
ATOM 694 N N . LEU A 1 95 ? 13.404 -2.381 -6.839 1.00 92.69 95 LEU A N 1
ATOM 695 C CA . LEU A 1 95 ? 12.110 -2.996 -6.532 1.00 92.69 95 LEU A CA 1
ATOM 696 C C . LEU A 1 95 ? 11.780 -4.236 -7.378 1.00 92.69 95 LEU A C 1
ATOM 698 O O . LEU A 1 95 ? 11.047 -5.096 -6.906 1.00 92.69 95 LEU A O 1
ATOM 702 N N . LEU A 1 96 ? 12.275 -4.330 -8.619 1.00 95.06 96 LEU A N 1
ATOM 703 C CA . LEU A 1 96 ? 11.695 -5.224 -9.638 1.00 95.06 96 LEU A CA 1
ATOM 704 C C . LEU A 1 96 ? 12.694 -6.192 -10.294 1.00 95.06 96 LEU A C 1
ATOM 706 O O . LEU A 1 96 ? 12.291 -7.014 -11.119 1.00 95.06 96 LEU A O 1
ATOM 710 N N . THR A 1 97 ? 13.990 -6.103 -9.964 1.00 94.50 97 THR A N 1
ATOM 711 C CA . THR A 1 97 ? 15.051 -6.860 -10.665 1.00 94.50 97 THR A CA 1
ATOM 712 C C . THR A 1 97 ? 14.807 -8.366 -10.660 1.00 94.50 97 THR A C 1
ATOM 714 O O . THR A 1 97 ? 15.038 -9.022 -11.672 1.00 94.50 97 THR A O 1
ATOM 717 N N . ASP A 1 98 ? 14.354 -8.922 -9.536 1.00 95.38 98 ASP A N 1
ATOM 718 C CA . ASP A 1 98 ? 14.158 -10.367 -9.391 1.00 95.38 98 ASP A CA 1
ATOM 719 C C . ASP A 1 98 ? 13.143 -10.903 -10.418 1.00 95.38 98 ASP A C 1
ATOM 721 O O . ASP A 1 98 ? 13.465 -11.776 -11.229 1.00 95.38 98 ASP A O 1
ATOM 725 N N . GLN A 1 99 ? 11.958 -10.289 -10.489 1.00 95.25 99 GLN A N 1
ATOM 726 C CA . GLN A 1 99 ? 10.914 -10.662 -11.449 1.00 95.25 99 GLN A CA 1
ATOM 727 C C . GLN A 1 99 ? 11.311 -10.340 -12.898 1.00 95.25 99 GLN A C 1
ATOM 729 O O . GLN A 1 99 ? 10.913 -11.060 -13.816 1.00 95.25 99 GLN A O 1
ATOM 734 N N . GLU A 1 100 ? 12.120 -9.303 -13.138 1.00 95.00 100 GLU A N 1
ATOM 735 C CA . GLU A 1 100 ? 12.656 -9.027 -14.475 1.00 95.00 100 GLU A CA 1
ATOM 736 C C . GLU A 1 100 ? 13.610 -10.141 -14.951 1.00 95.00 100 GLU A C 1
ATOM 738 O O . GLU A 1 100 ? 13.521 -10.597 -16.099 1.00 95.00 100 GLU A O 1
ATOM 743 N N . ILE A 1 101 ? 14.506 -10.608 -14.073 1.00 96.62 101 ILE A N 1
ATOM 744 C CA . ILE A 1 101 ? 15.403 -11.736 -14.353 1.00 96.62 101 ILE A CA 1
ATOM 745 C C . ILE A 1 101 ? 14.578 -12.994 -14.624 1.00 96.62 101 ILE A C 1
ATOM 747 O O . ILE A 1 101 ? 14.822 -13.685 -15.617 1.00 96.62 101 ILE A O 1
ATOM 751 N N . GLU A 1 102 ? 13.578 -13.274 -13.789 1.00 97.56 102 GLU A N 1
ATOM 752 C CA . GLU A 1 102 ? 12.712 -14.436 -13.956 1.00 97.56 102 GLU A CA 1
ATOM 753 C C . GLU A 1 102 ? 11.967 -14.410 -15.301 1.00 97.56 102 GLU A C 1
ATOM 755 O O . GLU A 1 102 ? 11.975 -15.406 -16.034 1.00 97.56 102 GLU A O 1
ATOM 760 N N . ALA A 1 103 ? 11.391 -13.266 -15.677 1.00 96.94 103 ALA A N 1
ATOM 761 C CA . ALA A 1 103 ? 10.716 -13.095 -16.960 1.00 96.94 103 ALA A CA 1
ATOM 762 C C . ALA A 1 103 ? 11.659 -13.371 -18.142 1.00 96.94 103 ALA A C 1
ATOM 764 O O . ALA A 1 103 ? 11.279 -14.054 -19.098 1.00 96.94 103 ALA A O 1
ATOM 765 N N . ARG A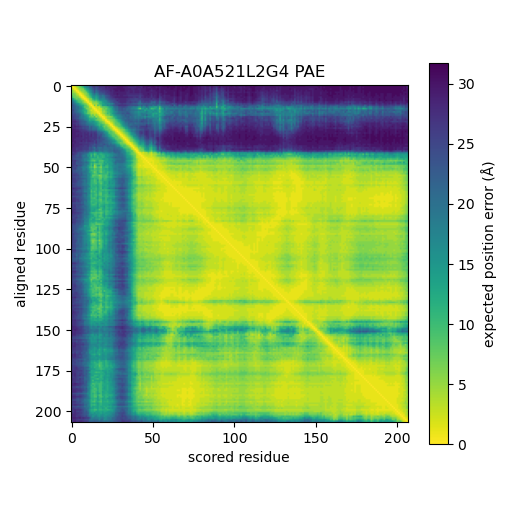 1 104 ? 12.918 -12.916 -18.054 1.00 96.25 104 ARG A N 1
ATOM 766 C CA . ARG A 1 104 ? 13.949 -13.192 -19.065 1.00 96.25 104 ARG A CA 1
ATOM 767 C C . ARG A 1 104 ? 14.274 -14.682 -19.160 1.00 96.25 104 ARG A C 1
ATOM 769 O O . ARG A 1 104 ? 14.330 -15.210 -20.269 1.00 96.25 104 ARG A O 1
ATOM 776 N N . VAL A 1 105 ? 14.473 -15.360 -18.028 1.00 97.94 105 VAL A N 1
ATOM 777 C CA . VAL A 1 105 ? 14.753 -16.808 -17.982 1.00 97.94 105 VAL A CA 1
ATOM 778 C C . VAL A 1 105 ? 13.604 -17.598 -18.608 1.00 97.94 105 VAL A C 1
ATOM 780 O O . VAL A 1 105 ? 13.833 -18.482 -19.434 1.00 97.94 105 VAL A O 1
ATOM 783 N N . ARG A 1 106 ? 12.364 -17.233 -18.272 1.00 97.56 106 ARG A N 1
ATOM 784 C CA . ARG A 1 106 ? 11.141 -17.849 -18.802 1.00 97.56 106 ARG A CA 1
ATOM 785 C C . ARG A 1 106 ? 10.803 -17.416 -20.233 1.00 97.56 106 ARG A C 1
ATOM 787 O O . ARG A 1 106 ? 9.916 -18.007 -20.840 1.00 97.56 106 ARG A O 1
ATOM 794 N N . ARG A 1 107 ? 11.503 -16.414 -20.781 1.00 97.38 107 ARG A N 1
ATOM 795 C CA . ARG A 1 107 ? 11.251 -15.799 -22.098 1.00 97.38 107 ARG A CA 1
ATOM 796 C C . ARG A 1 107 ? 9.816 -15.281 -22.257 1.00 97.38 107 ARG A C 1
ATOM 798 O O . ARG A 1 107 ? 9.222 -15.404 -23.326 1.00 97.38 107 ARG A O 1
ATOM 805 N N . VAL A 1 108 ? 9.266 -14.697 -21.196 1.00 97.31 108 VAL A N 1
ATOM 806 C CA . VAL A 1 108 ? 7.935 -14.073 -21.189 1.00 97.31 108 VAL A CA 1
ATOM 807 C C . VAL A 1 108 ? 8.049 -12.557 -21.065 1.00 97.31 108 VAL A C 1
ATOM 809 O O . VAL A 1 108 ? 9.077 -12.027 -20.645 1.00 97.31 108 VAL A O 1
ATOM 812 N N . ASN A 1 109 ? 6.987 -11.839 -21.433 1.00 93.56 109 ASN A N 1
ATOM 813 C CA . ASN A 1 109 ? 6.929 -10.394 -21.232 1.00 93.56 109 ASN A CA 1
ATOM 814 C C . ASN A 1 109 ? 6.919 -10.081 -19.717 1.00 93.56 109 ASN A C 1
ATOM 816 O O . ASN A 1 109 ? 6.023 -10.580 -19.033 1.00 93.56 109 ASN A O 1
ATOM 820 N N . PRO A 1 110 ? 7.833 -9.242 -19.185 1.00 92.81 110 PRO A N 1
ATOM 821 C CA . PRO A 1 110 ? 7.855 -8.883 -17.763 1.00 92.81 110 PRO A CA 1
ATOM 822 C C . PRO A 1 110 ? 6.533 -8.305 -17.242 1.00 92.81 110 PRO A C 1
ATOM 824 O O . PRO A 1 110 ? 6.161 -8.552 -16.097 1.00 92.81 110 PRO A O 1
ATOM 827 N N . ARG A 1 111 ? 5.761 -7.609 -18.091 1.00 89.81 111 ARG A N 1
ATOM 828 C CA . ARG A 1 111 ? 4.434 -7.097 -17.708 1.00 89.81 111 ARG A CA 1
ATOM 829 C C . ARG A 1 111 ? 3.462 -8.216 -17.337 1.00 89.81 111 ARG A C 1
ATOM 831 O O . ARG A 1 111 ? 2.643 -8.024 -16.449 1.00 89.81 111 ARG A O 1
ATOM 838 N N . ALA A 1 112 ? 3.586 -9.396 -17.949 1.00 89.94 112 ALA A N 1
ATOM 839 C CA . ALA A 1 112 ? 2.782 -10.566 -17.588 1.00 89.94 112 ALA A CA 1
ATOM 840 C C . ALA A 1 112 ? 3.145 -11.140 -16.204 1.00 89.94 112 ALA A C 1
ATOM 842 O O . ALA A 1 112 ? 2.414 -11.971 -15.676 1.00 89.94 112 ALA A O 1
ATOM 843 N N . MET A 1 113 ? 4.260 -10.696 -15.615 1.00 91.31 113 MET A N 1
ATOM 844 C CA . MET A 1 113 ? 4.696 -11.026 -14.255 1.00 91.31 113 MET A CA 1
ATOM 845 C C . MET A 1 113 ? 4.546 -9.845 -13.285 1.00 91.31 113 MET A C 1
ATOM 847 O O . MET A 1 113 ? 5.108 -9.876 -12.195 1.00 91.31 113 MET A O 1
ATOM 851 N N . GLY A 1 114 ? 3.803 -8.801 -13.668 1.00 89.81 114 GLY A N 1
ATOM 852 C CA . GLY A 1 114 ? 3.572 -7.639 -12.810 1.00 89.81 114 GLY A CA 1
ATOM 853 C C . GLY A 1 114 ? 4.769 -6.692 -12.699 1.00 89.81 114 GLY A C 1
ATOM 854 O O . GLY A 1 114 ? 4.872 -5.971 -11.716 1.00 89.81 114 GLY A O 1
ATOM 855 N N . VAL A 1 115 ? 5.675 -6.670 -13.683 1.00 94.56 115 VAL A N 1
ATOM 856 C CA . VAL A 1 115 ? 6.810 -5.732 -13.709 1.00 94.56 115 VAL A CA 1
ATOM 857 C C . VAL A 1 115 ? 6.442 -4.477 -14.519 1.00 94.56 115 VAL A C 1
ATOM 859 O O . VAL A 1 115 ? 6.365 -4.565 -15.751 1.00 94.56 115 VAL A O 1
ATOM 862 N N . PRO A 1 116 ? 6.219 -3.307 -13.887 1.00 94.50 116 PRO A N 1
ATOM 863 C CA . PRO A 1 116 ? 6.046 -2.046 -14.606 1.00 94.50 116 PRO A CA 1
ATOM 864 C C . PRO A 1 116 ? 7.377 -1.562 -15.204 1.00 94.50 116 PRO A C 1
ATOM 866 O O . PRO A 1 116 ? 8.446 -1.738 -14.613 1.00 94.50 116 PRO A O 1
ATOM 869 N N . ASP A 1 117 ? 7.341 -0.885 -16.354 1.00 94.75 117 ASP A N 1
ATOM 870 C CA . ASP A 1 117 ? 8.531 -0.284 -16.969 1.00 94.75 117 ASP A CA 1
ATOM 871 C C . ASP A 1 117 ? 8.823 1.093 -16.358 1.00 94.75 117 ASP A C 1
ATOM 873 O O . ASP A 1 117 ? 8.607 2.152 -16.956 1.00 94.75 117 ASP A O 1
ATOM 877 N N . LEU A 1 118 ? 9.333 1.055 -15.125 1.00 96.00 118 LEU A N 1
ATOM 878 C CA . LEU A 1 118 ? 9.918 2.225 -14.473 1.00 96.00 118 LEU A CA 1
ATOM 879 C C . LEU A 1 118 ? 11.247 2.631 -15.117 1.00 96.00 118 LEU A C 1
ATOM 881 O O . LEU A 1 118 ? 11.554 3.816 -15.143 1.00 96.00 118 LEU A O 1
ATOM 885 N N . ARG A 1 119 ? 12.032 1.683 -15.657 1.00 95.75 119 ARG A N 1
ATOM 886 C CA . ARG A 1 119 ? 13.383 1.954 -16.177 1.00 95.75 119 ARG A CA 1
ATOM 887 C C . ARG A 1 119 ? 13.355 2.971 -17.311 1.00 95.75 119 ARG A C 1
ATOM 889 O O . ARG A 1 119 ? 14.180 3.879 -17.319 1.00 95.75 119 ARG A O 1
ATOM 896 N N . ARG A 1 120 ? 12.427 2.807 -18.2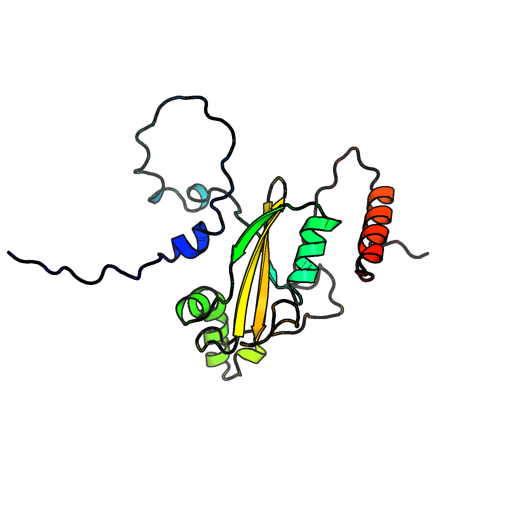57 1.00 95.38 120 ARG A N 1
ATOM 897 C CA . ARG A 1 120 ? 12.233 3.734 -19.384 1.00 95.38 120 ARG A CA 1
ATOM 898 C C . ARG A 1 120 ? 11.205 4.820 -19.090 1.00 95.38 120 ARG A C 1
ATOM 900 O O . ARG A 1 120 ? 10.961 5.666 -19.944 1.00 95.38 120 ARG A O 1
ATOM 907 N N . GLY A 1 121 ? 10.572 4.763 -17.921 1.00 94.12 121 GLY A N 1
ATOM 908 C CA . GLY A 1 121 ? 9.516 5.685 -17.550 1.00 94.12 121 GLY A CA 1
ATOM 909 C C . GLY A 1 121 ? 8.269 5.545 -18.426 1.00 94.12 121 GLY A C 1
ATOM 910 O O . GLY A 1 121 ? 7.648 6.556 -18.749 1.00 94.12 121 GLY A O 1
ATOM 911 N N . ALA A 1 122 ? 7.861 4.330 -18.796 1.00 94.12 122 ALA A N 1
ATOM 912 C CA . ALA A 1 122 ? 6.507 4.131 -19.324 1.00 94.12 122 ALA A CA 1
ATOM 913 C C . ALA A 1 122 ? 5.471 4.126 -18.186 1.00 94.12 122 ALA A C 1
ATOM 915 O O . ALA A 1 122 ? 4.345 4.581 -18.375 1.00 94.12 122 ALA A O 1
ATOM 916 N N . GLN A 1 123 ? 5.870 3.668 -16.995 1.00 95.38 123 GLN A N 1
ATOM 917 C CA . GLN A 1 123 ? 5.103 3.792 -15.756 1.00 95.38 123 GLN A CA 1
ATOM 918 C C . GLN A 1 123 ? 5.820 4.705 -14.743 1.00 95.38 123 GLN A C 1
ATOM 920 O O . GLN A 1 123 ? 7.011 5.003 -14.880 1.00 95.38 123 GLN A O 1
ATOM 925 N N . ARG A 1 124 ? 5.077 5.174 -13.740 1.00 94.50 124 ARG A N 1
ATOM 926 C CA . ARG A 1 124 ? 5.521 5.960 -12.580 1.00 94.50 124 ARG A CA 1
ATOM 927 C C . ARG A 1 124 ? 5.091 5.267 -11.305 1.00 94.50 124 ARG A C 1
ATOM 929 O O . ARG A 1 124 ? 4.021 4.667 -11.298 1.00 94.50 124 ARG A O 1
ATOM 936 N N . LEU A 1 125 ? 5.901 5.371 -10.260 1.00 94.81 125 LEU A N 1
ATOM 937 C CA . LEU A 1 125 ? 5.515 5.003 -8.903 1.00 94.81 125 LEU A CA 1
ATOM 938 C C . LEU A 1 125 ? 5.285 6.278 -8.081 1.00 94.81 125 LEU A C 1
ATOM 940 O O . LEU A 1 125 ? 6.178 7.118 -7.992 1.00 94.81 125 LEU A O 1
ATOM 944 N N . ASP A 1 126 ? 4.111 6.399 -7.471 1.00 94.31 126 ASP A N 1
ATOM 945 C CA . ASP A 1 126 ? 3.808 7.403 -6.450 1.00 94.31 126 ASP A CA 1
ATOM 946 C C . ASP A 1 126 ? 3.599 6.731 -5.099 1.00 94.31 126 ASP A C 1
ATOM 948 O O . ASP A 1 126 ? 3.066 5.617 -5.029 1.00 94.31 126 ASP A O 1
ATOM 952 N N . VAL A 1 127 ? 3.992 7.424 -4.031 1.00 95.12 127 VAL A N 1
ATOM 953 C CA . VAL A 1 127 ? 3.935 6.895 -2.669 1.00 95.12 127 VAL A CA 1
ATOM 954 C C . VAL A 1 127 ? 3.325 7.891 -1.689 1.00 95.12 127 VAL A C 1
ATOM 956 O O . VAL A 1 127 ? 3.545 9.103 -1.765 1.00 95.12 127 VAL A O 1
ATOM 959 N N . ARG A 1 128 ? 2.567 7.377 -0.721 1.00 96.62 128 ARG A N 1
ATOM 960 C CA . ARG A 1 128 ? 2.105 8.143 0.445 1.00 96.62 128 ARG A CA 1
ATOM 961 C C . ARG A 1 128 ? 2.287 7.320 1.704 1.00 96.62 128 ARG A C 1
ATOM 963 O O . ARG A 1 128 ? 1.911 6.155 1.731 1.00 96.62 128 ARG A O 1
ATOM 970 N N . PHE A 1 129 ? 2.830 7.932 2.745 1.00 96.94 129 PHE A N 1
ATOM 971 C CA . PHE A 1 129 ? 3.089 7.286 4.025 1.00 96.94 129 PHE A CA 1
ATOM 972 C C . PHE A 1 129 ? 2.089 7.797 5.048 1.00 96.94 129 PHE A C 1
ATOM 974 O O . PHE A 1 129 ? 1.996 9.002 5.294 1.00 96.94 129 PHE A O 1
ATOM 981 N N . ILE A 1 130 ? 1.345 6.866 5.634 1.00 97.94 130 ILE A N 1
ATOM 982 C CA . ILE A 1 130 ? 0.269 7.139 6.579 1.00 97.94 130 ILE A CA 1
ATOM 983 C C . ILE A 1 130 ? 0.633 6.502 7.913 1.00 97.94 130 ILE A C 1
ATOM 985 O O . ILE A 1 130 ? 0.739 5.281 8.030 1.00 97.94 130 ILE A O 1
ATOM 989 N N . GLN A 1 131 ? 0.844 7.347 8.913 1.00 96.44 131 GLN A N 1
ATOM 990 C CA . GLN A 1 131 ? 1.172 6.960 10.273 1.00 96.44 131 GLN A CA 1
ATOM 991 C C . GLN A 1 131 ? -0.102 6.627 11.052 1.00 96.44 131 GLN A C 1
ATOM 993 O O . GLN A 1 131 ? -1.022 7.442 11.149 1.00 96.44 131 GLN A O 1
ATOM 998 N N . PHE A 1 132 ? -0.104 5.444 11.656 1.00 94.62 132 PHE A N 1
ATOM 999 C CA . PHE A 1 132 ? -0.936 5.077 12.801 1.00 94.62 132 PHE A CA 1
ATOM 1000 C C . PHE A 1 132 ? -0.054 5.021 14.052 1.00 94.62 132 PHE A C 1
ATOM 1002 O O . PHE A 1 132 ? 1.151 5.188 13.950 1.00 94.62 132 PHE A O 1
ATOM 1009 N N . ASP A 1 133 ? -0.605 4.763 15.233 1.00 91.31 133 ASP A N 1
ATOM 1010 C CA . ASP A 1 133 ? 0.162 4.804 16.491 1.00 91.31 133 ASP A CA 1
ATOM 1011 C C . ASP A 1 133 ? 1.488 4.009 16.441 1.00 91.31 133 ASP A C 1
ATOM 1013 O O . ASP A 1 133 ? 2.570 4.537 16.691 1.00 91.31 133 ASP A O 1
ATOM 1017 N N . ASN A 1 134 ? 1.429 2.750 16.006 1.00 88.50 134 ASN A N 1
ATOM 1018 C CA . ASN A 1 134 ? 2.556 1.819 16.070 1.00 88.50 134 ASN A CA 1
ATOM 1019 C C . ASN A 1 134 ? 3.148 1.420 14.707 1.00 88.50 134 ASN A C 1
ATOM 1021 O O . ASN A 1 134 ? 4.090 0.626 14.670 1.00 88.50 134 ASN A O 1
ATOM 1025 N N . VAL A 1 135 ? 2.594 1.902 13.592 1.00 93.38 135 VAL A N 1
ATOM 1026 C CA . VAL A 1 135 ? 2.987 1.450 12.251 1.00 93.38 135 VAL A CA 1
ATOM 1027 C C . VAL A 1 135 ? 2.732 2.513 11.190 1.00 93.38 135 VAL A C 1
ATOM 1029 O O . VAL A 1 135 ? 1.784 3.291 11.283 1.00 93.38 135 VAL A O 1
ATOM 1032 N N . VAL A 1 136 ? 3.561 2.500 10.147 1.00 95.94 136 VAL A N 1
ATOM 1033 C CA . VAL A 1 136 ? 3.339 3.269 8.923 1.00 95.94 136 VAL A CA 1
ATOM 1034 C C . VAL A 1 136 ? 2.838 2.349 7.816 1.00 95.94 136 VAL A C 1
ATOM 1036 O O . VAL A 1 136 ? 3.401 1.277 7.581 1.00 95.94 136 VAL A O 1
ATOM 1039 N N . ILE A 1 137 ? 1.797 2.783 7.116 1.00 96.88 137 ILE A N 1
ATOM 1040 C CA . ILE A 1 137 ? 1.340 2.167 5.872 1.00 96.88 137 ILE A CA 1
ATOM 1041 C C . ILE A 1 137 ? 1.839 3.028 4.716 1.00 96.88 137 ILE A C 1
ATOM 1043 O O . ILE A 1 137 ? 1.508 4.209 4.627 1.00 96.88 137 ILE A O 1
ATOM 1047 N N . GLU A 1 138 ? 2.641 2.436 3.839 1.00 96.94 138 GLU A N 1
ATOM 1048 C CA . GLU A 1 138 ? 3.024 3.031 2.564 1.00 96.94 138 GLU A CA 1
ATOM 1049 C C . GLU A 1 138 ? 1.999 2.601 1.512 1.00 96.94 138 GLU A C 1
ATOM 1051 O O . GLU A 1 138 ? 1.859 1.419 1.205 1.00 96.94 138 GLU A O 1
ATOM 1056 N N . LEU A 1 139 ? 1.268 3.557 0.953 1.00 96.19 139 LEU A N 1
ATOM 1057 C CA . LEU A 1 139 ? 0.461 3.348 -0.240 1.00 96.19 139 LEU A CA 1
ATOM 1058 C C . LEU A 1 139 ? 1.366 3.514 -1.454 1.00 96.19 139 LEU A C 1
ATOM 1060 O O . LEU A 1 139 ? 2.006 4.553 -1.587 1.00 96.19 139 LEU A O 1
ATOM 1064 N N . LEU A 1 140 ? 1.388 2.524 -2.343 1.00 94.94 140 LEU A N 1
ATOM 1065 C CA . LEU A 1 140 ? 2.144 2.548 -3.592 1.00 94.94 140 LEU A CA 1
ATOM 1066 C C . LEU A 1 140 ? 1.175 2.495 -4.764 1.00 94.94 140 LEU A C 1
ATOM 1068 O O . LEU A 1 140 ? 0.390 1.556 -4.881 1.00 94.94 140 LEU A O 1
ATOM 1072 N N . GLN A 1 141 ? 1.255 3.449 -5.679 1.00 94.56 141 GLN A N 1
ATOM 1073 C CA . GLN A 1 141 ? 0.532 3.361 -6.940 1.00 94.56 141 GLN A CA 1
ATOM 1074 C C . GLN A 1 141 ? 1.510 3.377 -8.096 1.00 94.56 141 GLN A C 1
ATOM 1076 O O . GLN A 1 141 ? 2.304 4.299 -8.249 1.00 94.56 141 GLN A O 1
ATOM 1081 N N . TYR A 1 142 ? 1.404 2.366 -8.947 1.00 94.19 142 TYR A N 1
ATOM 1082 C CA . TYR A 1 142 ? 2.095 2.332 -10.222 1.00 94.19 142 TYR A CA 1
ATOM 1083 C C . TYR A 1 142 ? 1.108 2.747 -11.308 1.00 94.19 142 TYR A C 1
ATOM 1085 O O . TYR A 1 142 ? 0.086 2.092 -11.461 1.00 94.19 142 TYR A O 1
ATOM 1093 N N . ARG A 1 143 ? 1.389 3.793 -12.078 1.00 93.75 143 ARG A N 1
ATOM 1094 C CA . ARG A 1 143 ? 0.484 4.322 -13.118 1.00 93.75 143 ARG A CA 1
ATOM 1095 C C . ARG A 1 143 ? 1.221 4.586 -14.423 1.00 93.75 143 ARG A C 1
ATOM 1097 O O . ARG A 1 143 ? 2.443 4.698 -14.422 1.00 93.75 143 ARG A O 1
ATOM 1104 N N . ASP A 1 144 ? 0.506 4.716 -15.536 1.00 92.69 144 ASP A N 1
ATOM 1105 C CA . ASP A 1 144 ? 1.120 5.109 -16.809 1.00 92.69 144 ASP A CA 1
ATOM 1106 C C . ASP A 1 144 ? 1.617 6.568 -16.788 1.00 92.69 144 ASP A C 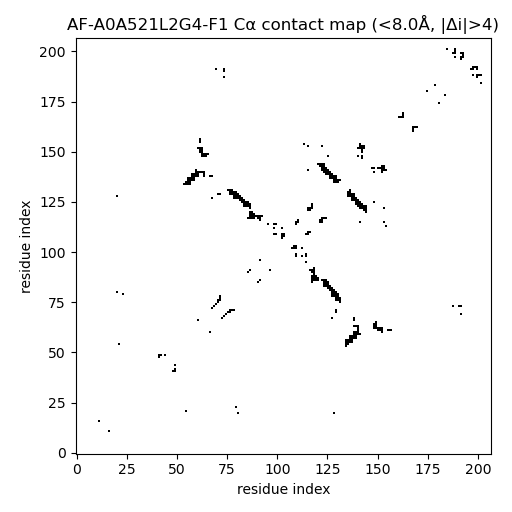1
ATOM 1108 O O . ASP A 1 144 ? 1.025 7.452 -16.160 1.00 92.69 144 ASP A O 1
ATOM 1112 N N . ALA A 1 145 ? 2.710 6.832 -17.510 1.00 88.31 145 ALA A N 1
ATOM 1113 C CA . ALA A 1 145 ? 3.302 8.158 -17.654 1.00 88.31 145 ALA A CA 1
ATOM 1114 C C . ALA A 1 145 ? 2.340 9.108 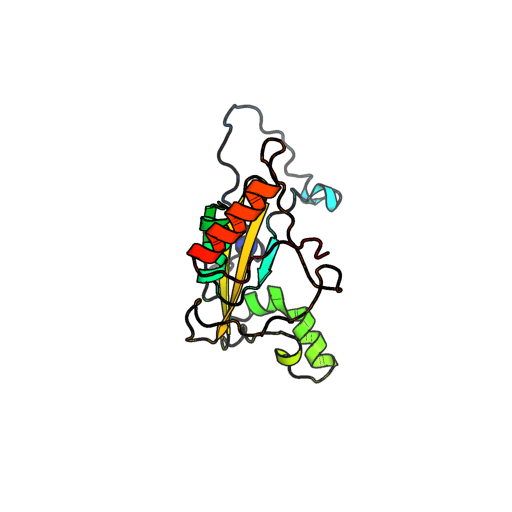-18.390 1.00 88.31 145 ALA A C 1
ATOM 1116 O O . ALA A 1 145 ? 2.195 9.049 -19.608 1.00 88.31 145 ALA A O 1
ATOM 1117 N N . GLY A 1 146 ? 1.656 9.971 -17.637 1.00 84.06 146 GLY A N 1
ATOM 1118 C CA . GLY A 1 146 ? 0.653 10.912 -18.153 1.00 84.06 146 GLY A CA 1
ATOM 1119 C C . GLY A 1 146 ? -0.751 10.693 -17.593 1.00 84.06 146 GLY A C 1
ATOM 1120 O O . GLY A 1 146 ? -1.617 11.545 -17.771 1.00 84.06 146 GLY A O 1
ATOM 1121 N N . LYS A 1 147 ? -0.976 9.591 -16.873 1.00 85.94 147 LYS A N 1
ATOM 1122 C CA . LYS A 1 147 ? -2.180 9.410 -16.064 1.00 85.94 147 LYS A CA 1
ATOM 1123 C C . LYS A 1 147 ? -2.003 10.074 -14.697 1.00 85.94 147 LYS A C 1
ATOM 1125 O O . LYS A 1 147 ? -0.890 10.032 -14.166 1.00 85.94 147 LYS A O 1
ATOM 1130 N N . PRO A 1 148 ? -3.040 10.711 -14.127 1.00 84.25 148 PRO A N 1
ATOM 1131 C CA . PRO A 1 148 ? -3.005 11.174 -12.744 1.00 84.25 148 PRO A CA 1
ATOM 1132 C C . PRO A 1 148 ? -3.080 9.988 -11.771 1.00 84.25 148 PRO A C 1
ATOM 1134 O O . PRO A 1 148 ? -3.550 8.907 -12.123 1.00 84.25 148 PRO A O 1
ATOM 1137 N N . ALA A 1 149 ? -2.691 10.215 -10.515 1.00 75.31 149 ALA A N 1
ATOM 1138 C CA . ALA A 1 149 ? -2.770 9.225 -9.431 1.00 75.31 149 ALA A CA 1
ATOM 1139 C C . ALA A 1 149 ? -4.219 8.777 -9.085 1.00 75.31 149 ALA A C 1
ATOM 1141 O O . ALA A 1 149 ? -4.453 7.830 -8.336 1.00 75.31 149 ALA A O 1
ATOM 1142 N N . ALA A 1 150 ? -5.230 9.416 -9.671 1.00 75.00 150 ALA A N 1
ATOM 1143 C CA . ALA A 1 150 ? -6.626 9.009 -9.546 1.00 75.00 150 ALA A CA 1
ATOM 1144 C C . ALA A 1 150 ? -7.076 7.978 -10.607 1.00 75.00 150 ALA A C 1
ATOM 1146 O O . ALA A 1 150 ? -8.144 7.387 -10.461 1.00 75.00 150 ALA A O 1
ATOM 1147 N N . GLU A 1 151 ? -6.305 7.742 -11.677 1.00 76.81 151 GLU A N 1
ATOM 1148 C CA . GLU A 1 151 ? -6.757 7.000 -12.872 1.00 76.81 151 GLU A CA 1
ATOM 1149 C C . GLU A 1 151 ? -6.185 5.572 -12.988 1.00 76.81 151 GLU A C 1
ATOM 1151 O O . GLU A 1 151 ? -5.621 5.191 -14.013 1.00 76.81 151 GLU A O 1
ATOM 1156 N N . GLY A 1 152 ? -6.390 4.753 -11.952 1.00 70.25 152 GLY A N 1
ATOM 1157 C CA . GLY A 1 152 ? -6.078 3.318 -11.991 1.00 70.25 152 GLY A CA 1
ATOM 1158 C C . GLY A 1 152 ? -4.600 2.980 -11.756 1.00 70.25 152 GLY A C 1
ATOM 1159 O O . GLY A 1 152 ? -3.749 3.858 -11.609 1.00 70.25 152 GLY A O 1
ATOM 1160 N N . SER A 1 153 ? -4.301 1.682 -11.667 1.00 79.00 153 SER A N 1
ATOM 1161 C CA . SER A 1 153 ? -2.936 1.158 -11.525 1.00 79.00 153 SER A CA 1
ATOM 1162 C C . SER A 1 153 ? -2.529 0.408 -12.791 1.00 79.00 153 SER A C 1
ATOM 1164 O O . SER A 1 153 ? -3.375 -0.024 -13.568 1.00 79.00 153 SER A O 1
ATOM 1166 N N . PHE A 1 154 ? -1.227 0.242 -13.014 1.00 82.50 154 PHE A N 1
ATOM 1167 C CA . PHE A 1 154 ? -0.670 -0.451 -14.178 1.00 82.50 154 PHE A CA 1
ATOM 1168 C C . PHE A 1 154 ? -1.147 -1.906 -14.308 1.00 82.50 154 PHE A C 1
ATOM 1170 O O . PHE A 1 154 ? -1.066 -2.481 -15.396 1.00 82.50 154 PHE A O 1
ATOM 1177 N N . ALA A 1 155 ? -1.558 -2.506 -13.190 1.00 81.69 155 ALA A N 1
ATOM 1178 C CA . ALA A 1 155 ? -2.037 -3.869 -13.096 1.00 81.69 155 ALA A CA 1
ATOM 1179 C C . ALA A 1 155 ? -3.340 -3.901 -12.301 1.00 81.69 155 ALA A C 1
ATOM 1181 O O . ALA A 1 155 ? -3.479 -3.237 -11.269 1.00 81.69 155 ALA A O 1
ATOM 1182 N N . GLU A 1 156 ? -4.269 -4.716 -12.789 1.00 81.50 156 GLU A N 1
ATOM 1183 C CA . GLU A 1 156 ? -5.528 -4.965 -12.106 1.00 81.50 156 GLU A CA 1
ATOM 1184 C C . GLU A 1 156 ? -5.313 -5.853 -10.868 1.00 81.50 156 GLU A C 1
ATOM 1186 O O . GLU A 1 156 ? -4.495 -6.780 -10.905 1.00 81.50 156 GLU A O 1
ATOM 1191 N N . PRO A 1 157 ? -6.043 -5.606 -9.768 1.00 79.50 157 PRO A N 1
ATOM 1192 C CA . PRO A 1 157 ? -6.097 -6.497 -8.628 1.00 79.50 157 PRO A CA 1
ATOM 1193 C C . PRO A 1 157 ? -6.626 -7.868 -9.017 1.00 79.50 157 PRO A C 1
ATOM 1195 O O . PRO A 1 157 ? -7.435 -8.028 -9.932 1.00 79.50 157 PRO A O 1
ATOM 1198 N N . LEU A 1 158 ? -6.215 -8.860 -8.240 1.00 81.75 158 LEU A N 1
ATOM 1199 C CA . LEU A 1 158 ? -6.833 -10.172 -8.285 1.00 81.75 158 LEU A CA 1
ATOM 1200 C C . LEU A 1 158 ? -8.170 -10.109 -7.547 1.00 81.75 158 LEU A C 1
ATOM 1202 O O . LEU A 1 158 ? -8.211 -9.799 -6.357 1.00 81.75 158 LEU A O 1
ATOM 1206 N N . ASP A 1 159 ? -9.251 -10.398 -8.266 1.00 79.06 159 ASP A N 1
ATOM 1207 C CA . ASP A 1 159 ? -10.597 -10.438 -7.700 1.00 79.06 159 ASP A CA 1
ATOM 1208 C C . ASP A 1 159 ? -10.906 -11.816 -7.086 1.00 79.06 159 ASP A C 1
ATOM 1210 O O . ASP A 1 159 ? -10.306 -12.835 -7.438 1.00 79.06 159 ASP A O 1
ATOM 1214 N N . HIS A 1 160 ? -11.869 -11.835 -6.167 1.00 79.31 160 HIS A N 1
ATOM 1215 C CA . HIS A 1 160 ? -12.469 -13.031 -5.570 1.00 79.31 160 HIS A CA 1
ATOM 1216 C C . HIS A 1 160 ? -11.489 -13.944 -4.811 1.00 79.31 160 HIS A C 1
ATOM 1218 O O . HIS A 1 160 ? -11.655 -15.165 -4.783 1.00 79.31 160 HIS A O 1
ATOM 1224 N N . MET A 1 161 ? -10.488 -13.356 -4.148 1.00 84.75 161 MET A N 1
ATOM 1225 C CA . MET A 1 161 ? -9.519 -14.087 -3.328 1.00 84.75 161 MET A CA 1
ATOM 1226 C C . MET A 1 161 ? -9.731 -13.831 -1.834 1.00 84.75 161 MET A C 1
ATOM 1228 O O . MET A 1 161 ? -9.911 -12.701 -1.388 1.00 84.75 161 MET A O 1
ATOM 1232 N N . SER A 1 162 ? -9.684 -14.902 -1.042 1.00 84.12 162 SER A N 1
ATOM 1233 C CA . SER A 1 162 ? -9.707 -14.817 0.422 1.00 84.12 162 SER A CA 1
ATOM 1234 C C . SER A 1 162 ? -8.360 -14.314 0.962 1.00 84.12 162 SER A C 1
ATOM 1236 O O . SER A 1 162 ? -7.327 -14.651 0.377 1.00 84.12 162 SER A O 1
ATOM 1238 N N . PRO A 1 163 ? -8.323 -13.636 2.128 1.00 85.44 163 PRO A N 1
ATOM 1239 C CA . PRO A 1 163 ? -7.077 -13.361 2.851 1.00 85.44 163 PRO A CA 1
ATOM 1240 C C . PRO A 1 163 ? -6.224 -14.606 3.152 1.00 85.44 163 PRO A C 1
ATOM 1242 O O . PRO A 1 163 ? -5.041 -14.478 3.446 1.00 85.44 163 PRO A O 1
ATOM 1245 N N . ALA A 1 164 ? -6.808 -15.809 3.098 1.00 86.75 164 ALA A N 1
ATOM 1246 C CA . ALA A 1 164 ? -6.090 -17.074 3.266 1.00 86.75 164 ALA A CA 1
ATOM 1247 C C . ALA A 1 164 ? -5.416 -17.586 1.977 1.00 86.75 164 ALA A C 1
ATOM 1249 O O . ALA A 1 164 ? -4.649 -18.549 2.027 1.00 86.75 164 ALA A O 1
ATOM 1250 N N . PHE A 1 165 ? -5.714 -16.996 0.816 1.00 88.75 165 PHE A N 1
ATOM 1251 C CA . PHE A 1 165 ? -5.107 -17.416 -0.442 1.00 88.75 165 PHE A CA 1
ATOM 1252 C C . PHE A 1 165 ? -3.638 -16.962 -0.485 1.00 88.75 165 PHE A C 1
ATOM 1254 O O . PHE A 1 165 ? -3.357 -15.801 -0.173 1.00 88.75 165 PHE A O 1
ATOM 1261 N N . PRO A 1 166 ? -2.677 -17.833 -0.854 1.00 88.12 166 PRO A N 1
ATOM 1262 C CA . PRO A 1 166 ? -1.265 -17.474 -0.838 1.00 88.12 166 PRO A CA 1
ATOM 1263 C C . PRO A 1 166 ? -0.985 -16.170 -1.586 1.00 88.12 166 PRO A C 1
ATOM 1265 O O . PRO A 1 166 ? -1.474 -15.967 -2.697 1.00 88.12 166 PRO A O 1
ATOM 1268 N N . ARG A 1 167 ? -0.143 -15.320 -0.984 1.00 81.62 167 ARG A N 1
ATOM 1269 C CA . ARG A 1 167 ? 0.247 -13.989 -1.492 1.00 81.62 167 ARG A CA 1
ATOM 1270 C C . ARG A 1 167 ? -0.852 -12.917 -1.424 1.00 81.62 167 ARG A C 1
ATOM 1272 O O . ARG A 1 167 ? -0.588 -11.795 -1.841 1.00 81.62 167 ARG A O 1
ATOM 1279 N N . MET A 1 168 ? -2.022 -13.215 -0.853 1.00 85.88 168 MET A N 1
ATOM 1280 C CA . MET A 1 168 ? -2.982 -12.188 -0.442 1.00 85.88 168 MET A CA 1
ATOM 1281 C C . MET A 1 168 ? -2.608 -11.670 0.943 1.00 85.88 168 MET A C 1
ATOM 1283 O O . MET A 1 168 ? -2.648 -12.400 1.931 1.00 85.88 168 MET A O 1
ATOM 1287 N N . MET A 1 169 ? -2.212 -10.404 1.007 1.00 84.44 169 MET A N 1
ATOM 1288 C CA . MET A 1 169 ? -1.895 -9.733 2.263 1.00 84.44 169 MET A CA 1
ATOM 1289 C C . MET A 1 169 ? -3.161 -9.126 2.867 1.00 84.44 169 MET A C 1
ATOM 1291 O O . MET A 1 169 ? -4.029 -8.635 2.149 1.00 84.44 169 MET A O 1
ATOM 1295 N N . HIS A 1 170 ? -3.249 -9.122 4.193 1.00 89.25 170 HIS A N 1
ATOM 1296 C CA . HIS A 1 170 ? -4.246 -8.351 4.928 1.00 89.25 170 HIS A CA 1
ATOM 1297 C C . HIS A 1 170 ? -3.573 -7.618 6.090 1.00 89.25 170 HIS A C 1
ATOM 1299 O O . HIS A 1 170 ? -2.520 -8.038 6.574 1.00 89.25 170 HIS A O 1
ATOM 1305 N N . ILE A 1 171 ? -4.176 -6.509 6.514 1.00 90.81 171 ILE A N 1
ATOM 1306 C CA . ILE A 1 171 ? -3.710 -5.690 7.635 1.00 90.81 171 ILE A CA 1
ATOM 1307 C C . ILE A 1 171 ? -4.793 -5.735 8.710 1.00 90.81 171 ILE A C 1
ATOM 1309 O O . ILE A 1 171 ? -5.944 -5.387 8.449 1.00 90.81 171 ILE A O 1
ATOM 1313 N N . CYS A 1 172 ? -4.424 -6.177 9.911 1.00 91.75 172 CYS A N 1
ATOM 1314 C CA . CYS A 1 172 ? -5.318 -6.220 11.062 1.00 91.75 172 CYS A CA 1
ATOM 1315 C C . CYS A 1 172 ? -5.083 -4.998 11.945 1.00 91.75 172 CYS A C 1
ATOM 1317 O O . CYS A 1 172 ? -3.993 -4.831 12.491 1.00 91.75 172 CYS A O 1
ATOM 1319 N N . PHE A 1 173 ? -6.118 -4.183 12.126 1.00 92.69 173 PHE A N 1
ATOM 1320 C CA . PHE A 1 173 ? -6.094 -3.087 13.086 1.00 92.69 173 PHE A CA 1
ATOM 1321 C C . PHE A 1 173 ? -6.580 -3.577 14.445 1.00 92.69 173 PHE A C 1
ATOM 1323 O O . PHE A 1 173 ? -7.587 -4.279 14.545 1.00 92.69 173 PHE A O 1
ATOM 1330 N N . HIS A 1 174 ? -5.850 -3.202 15.492 1.00 93.06 174 HIS A N 1
ATOM 1331 C CA . HIS A 1 174 ? -6.242 -3.493 16.861 1.00 93.06 174 HIS A CA 1
ATOM 1332 C C . HIS A 1 174 ? -7.236 -2.428 17.333 1.00 93.06 174 HIS A C 1
ATOM 1334 O O . HIS A 1 174 ? -6.875 -1.265 17.506 1.00 93.06 174 HIS A O 1
ATOM 1340 N N . ILE A 1 175 ? -8.500 -2.821 17.491 1.00 94.44 175 ILE A N 1
ATOM 1341 C CA . ILE A 1 175 ? -9.548 -1.949 18.029 1.00 94.44 175 ILE A CA 1
ATOM 1342 C C . ILE A 1 175 ? -9.400 -1.915 19.548 1.00 94.44 175 ILE A C 1
ATOM 1344 O O . ILE A 1 175 ? -9.136 -2.944 20.163 1.00 94.44 175 ILE A O 1
ATOM 1348 N N . ARG A 1 176 ? -9.558 -0.729 20.140 1.00 94.56 176 ARG A N 1
ATOM 1349 C CA . ARG A 1 176 ? -9.445 -0.536 21.588 1.00 94.56 176 ARG A CA 1
ATOM 1350 C C . ARG A 1 176 ? -10.444 -1.406 22.355 1.00 94.56 176 ARG A C 1
ATOM 1352 O O . ARG A 1 176 ? -11.597 -1.528 21.948 1.00 94.56 176 ARG A O 1
ATOM 1359 N N . ASP A 1 177 ? -10.020 -1.895 23.517 1.00 96.12 177 ASP A N 1
ATOM 1360 C CA . ASP A 1 177 ? -10.819 -2.776 24.381 1.00 96.12 177 ASP A CA 1
ATOM 1361 C C . ASP A 1 177 ? -12.116 -2.133 24.909 1.00 96.12 177 ASP A C 1
ATOM 1363 O O . ASP A 1 177 ? -13.049 -2.837 25.291 1.00 96.12 177 ASP A O 1
ATOM 1367 N N . ASP A 1 178 ? -12.185 -0.799 24.950 1.00 96.88 178 ASP A N 1
ATOM 1368 C CA . ASP A 1 178 ? -13.336 -0.028 25.433 1.00 96.88 178 ASP A CA 1
ATOM 1369 C C . ASP A 1 178 ? -14.329 0.374 24.329 1.00 96.88 178 ASP A C 1
ATOM 1371 O O . ASP A 1 178 ? -15.300 1.087 24.595 1.00 96.88 178 ASP A O 1
ATOM 1375 N N . VAL A 1 179 ? -14.116 -0.084 23.093 1.00 97.31 179 VAL A N 1
ATOM 1376 C CA . VAL A 1 179 ? -14.998 0.180 21.951 1.00 97.31 179 VAL A CA 1
ATOM 1377 C C . VAL A 1 179 ? -15.931 -1.008 21.718 1.00 97.31 179 VAL A C 1
ATOM 1379 O O . VAL A 1 179 ? -15.494 -2.149 21.581 1.00 97.31 179 VAL A O 1
ATOM 1382 N N . ASP A 1 180 ? -17.235 -0.740 21.598 1.00 96.44 180 ASP A N 1
ATOM 1383 C CA . ASP A 1 180 ? -18.194 -1.737 21.111 1.00 96.44 180 ASP A CA 1
ATOM 1384 C C . ASP A 1 180 ? -17.870 -2.082 19.651 1.00 96.44 180 ASP A C 1
ATOM 1386 O O . ASP A 1 180 ? -18.057 -1.273 18.737 1.00 96.44 180 ASP A O 1
ATOM 1390 N N . PHE A 1 181 ? -17.390 -3.307 19.441 1.00 92.88 181 PHE A N 1
ATOM 1391 C CA . PHE A 1 181 ? -16.978 -3.803 18.135 1.00 92.88 181 PHE A CA 1
ATOM 1392 C C . PHE A 1 181 ? -18.113 -3.770 17.101 1.00 92.88 181 PHE A C 1
ATOM 1394 O O . PHE A 1 181 ? -17.888 -3.388 15.956 1.00 92.88 181 PHE A O 1
ATOM 1401 N N . ASN A 1 182 ? -19.348 -4.114 17.479 1.00 93.56 182 ASN A N 1
ATOM 1402 C CA . ASN A 1 182 ? -20.474 -4.119 16.540 1.00 93.56 182 ASN A CA 1
ATOM 1403 C C . ASN A 1 182 ? -20.862 -2.699 16.136 1.00 93.56 182 ASN A C 1
ATOM 1405 O O . ASN A 1 182 ? -21.131 -2.442 14.960 1.00 93.56 182 ASN A O 1
ATOM 1409 N N . LYS A 1 183 ? -20.850 -1.770 17.098 1.00 96.50 183 LYS A N 1
ATOM 1410 C CA . LYS A 1 183 ? -21.045 -0.351 16.803 1.00 96.50 183 LYS A CA 1
ATOM 1411 C C . LYS A 1 183 ? -19.947 0.171 15.876 1.00 96.50 183 LYS A C 1
ATOM 1413 O O . LYS A 1 183 ? -20.270 0.827 14.891 1.00 96.50 183 LYS A O 1
ATOM 1418 N N . PHE A 1 184 ? -18.684 -0.159 16.149 1.00 96.38 184 PHE A N 1
ATOM 1419 C CA . PHE A 1 184 ? -17.561 0.228 15.295 1.00 96.38 184 PHE A CA 1
ATOM 1420 C C . PHE A 1 184 ? -17.745 -0.260 13.855 1.00 96.38 184 PHE A C 1
ATOM 1422 O O . PHE A 1 184 ? -17.599 0.526 12.925 1.00 96.38 184 PHE A O 1
ATOM 1429 N N . ILE A 1 185 ? -18.119 -1.528 13.656 1.00 95.62 185 ILE A N 1
ATOM 1430 C CA . ILE A 1 185 ? -18.367 -2.078 12.317 1.00 95.62 185 ILE A CA 1
ATOM 1431 C C . ILE A 1 185 ? -19.510 -1.342 11.604 1.00 95.62 185 ILE A C 1
ATOM 1433 O O . ILE A 1 185 ? -19.375 -1.002 10.429 1.00 95.62 185 ILE A O 1
ATOM 1437 N N . ALA A 1 186 ? -20.620 -1.070 12.296 1.00 96.44 186 ALA A N 1
ATOM 1438 C CA . ALA A 1 186 ? -21.743 -0.339 11.712 1.00 96.44 186 ALA A CA 1
ATOM 1439 C C . ALA A 1 186 ? -21.348 1.091 11.304 1.00 96.44 186 ALA A C 1
ATOM 1441 O O . ALA A 1 186 ? -21.660 1.521 10.191 1.00 96.44 186 ALA A O 1
ATOM 1442 N N . ASP A 1 187 ? -20.624 1.797 12.175 1.00 97.69 187 ASP A N 1
ATOM 1443 C CA . ASP A 1 187 ? -20.145 3.155 11.918 1.00 97.69 187 ASP A CA 1
ATOM 1444 C C . ASP A 1 187 ? -19.111 3.172 10.776 1.00 97.69 187 ASP A C 1
ATOM 1446 O O . ASP A 1 187 ? -19.191 4.030 9.902 1.00 97.69 187 ASP A O 1
ATOM 1450 N N . LEU A 1 188 ? -18.200 2.191 10.716 1.00 97.62 188 LEU A N 1
ATOM 1451 C CA . LEU A 1 188 ? -17.213 2.033 9.642 1.00 97.62 188 LEU A CA 1
ATOM 1452 C C . LEU A 1 188 ? -17.883 1.848 8.275 1.00 97.62 188 LEU A C 1
ATOM 1454 O O . LEU A 1 188 ? -17.510 2.513 7.305 1.00 97.62 188 LEU A O 1
ATOM 1458 N N . GLU A 1 189 ? -18.871 0.951 8.179 1.00 97.81 189 GLU A N 1
ATOM 1459 C CA . GLU A 1 189 ? -19.608 0.723 6.932 1.00 97.81 189 GLU A CA 1
ATOM 1460 C C . GLU A 1 189 ? -20.418 1.961 6.522 1.00 97.81 189 GLU A C 1
ATOM 1462 O O . GLU A 1 189 ? -20.444 2.308 5.339 1.00 97.81 189 GLU A O 1
ATOM 1467 N N . ALA A 1 190 ? -21.064 2.635 7.479 1.00 98.00 190 ALA A N 1
ATOM 1468 C CA . ALA A 1 190 ? -21.838 3.847 7.225 1.00 98.00 190 ALA A CA 1
ATOM 1469 C C . ALA A 1 190 ? -20.947 5.011 6.769 1.00 98.00 190 ALA A C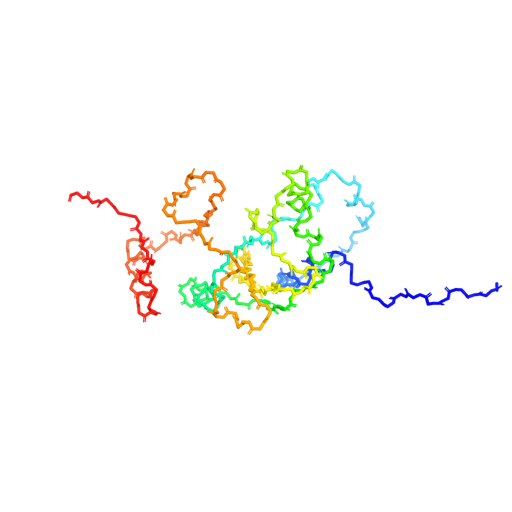 1
ATOM 1471 O O . ALA A 1 190 ? -21.271 5.690 5.793 1.00 98.00 190 ALA A O 1
ATOM 1472 N N . GLU A 1 191 ? -19.806 5.211 7.427 1.00 98.31 191 GLU A N 1
ATOM 1473 C CA . GLU A 1 191 ? -18.846 6.261 7.100 1.00 98.31 191 GLU A CA 1
ATOM 1474 C C . GLU A 1 191 ? -18.220 6.050 5.724 1.00 98.31 191 GLU A C 1
ATOM 1476 O O . GLU A 1 191 ? -18.185 6.959 4.890 1.00 98.31 191 GLU A O 1
ATOM 1481 N N . SER A 1 192 ? -17.806 4.815 5.449 1.00 98.06 192 SER A N 1
ATOM 1482 C CA . SER A 1 192 ? -17.291 4.418 4.142 1.00 98.06 192 SER A CA 1
ATOM 1483 C C . SER A 1 192 ? -18.346 4.646 3.054 1.00 98.06 192 SER A C 1
ATOM 1485 O O . SER A 1 192 ? -18.068 5.281 2.035 1.00 98.06 192 SER A O 1
ATOM 1487 N N . ALA A 1 193 ? -19.593 4.213 3.277 1.00 97.56 193 ALA A N 1
ATOM 1488 C CA . ALA A 1 193 ? -20.683 4.396 2.321 1.00 97.56 193 ALA A CA 1
ATOM 1489 C C . ALA A 1 193 ? -21.016 5.875 2.069 1.00 97.56 193 ALA A C 1
ATOM 1491 O O . ALA A 1 193 ? -21.243 6.253 0.920 1.00 97.56 193 ALA A O 1
ATOM 1492 N N . ARG A 1 194 ? -20.984 6.728 3.102 1.00 97.88 194 ARG A N 1
ATOM 1493 C CA . ARG A 1 194 ? -21.190 8.184 2.991 1.00 97.88 194 ARG A CA 1
ATOM 1494 C C . ARG A 1 194 ? -20.171 8.848 2.064 1.00 97.88 194 ARG A C 1
ATOM 1496 O O . ARG A 1 194 ? -20.501 9.811 1.379 1.00 97.88 194 ARG A O 1
ATOM 1503 N N . ARG A 1 195 ? -18.958 8.298 2.000 1.00 96.94 195 ARG A N 1
ATOM 1504 C CA . ARG A 1 195 ? -17.884 8.717 1.086 1.00 96.94 195 ARG A CA 1
ATOM 1505 C C . ARG A 1 195 ? -17.930 7.993 -0.261 1.00 96.94 195 ARG A C 1
ATOM 1507 O O . ARG A 1 195 ? -17.055 8.179 -1.101 1.00 96.94 195 ARG A O 1
ATOM 1514 N N . GLY A 1 196 ? -18.925 7.138 -0.492 1.00 96.38 196 GLY A N 1
ATOM 1515 C CA . GLY A 1 196 ? -19.098 6.333 -1.704 1.00 96.38 196 GLY A CA 1
ATOM 1516 C C . GLY A 1 196 ? -18.255 5.051 -1.751 1.00 96.38 196 GLY A C 1
ATOM 1517 O O . GLY A 1 196 ? -18.082 4.482 -2.826 1.00 96.38 196 GLY A O 1
ATOM 1518 N N . MET A 1 197 ? -17.635 4.631 -0.643 1.00 95.88 197 MET A N 1
ATOM 1519 C CA . MET A 1 197 ? -16.830 3.402 -0.538 1.00 95.88 197 MET A CA 1
ATOM 1520 C C . MET A 1 197 ? -17.738 2.228 -0.155 1.00 95.88 197 MET A C 1
ATOM 1522 O O . MET A 1 197 ? -17.628 1.641 0.921 1.00 95.88 197 MET A O 1
ATOM 1526 N N . THR A 1 198 ? -18.700 1.904 -1.017 1.00 95.00 198 THR A N 1
ATOM 1527 C CA . THR A 1 198 ? -19.750 0.919 -0.713 1.00 95.00 198 THR A CA 1
ATOM 1528 C C . THR A 1 198 ? -19.238 -0.519 -0.599 1.00 95.00 198 THR A C 1
ATOM 1530 O O . THR A 1 198 ? -19.962 -1.382 -0.104 1.00 95.00 198 THR A O 1
ATOM 1533 N N . GLN A 1 199 ? -18.007 -0.777 -1.045 1.00 90.94 199 GLN A N 1
ATOM 1534 C CA . GLN A 1 199 ? -17.342 -2.077 -0.974 1.00 90.94 199 GLN A CA 1
ATOM 1535 C C . GLN A 1 199 ? -16.743 -2.402 0.402 1.00 90.94 199 GLN A C 1
ATOM 1537 O O . GLN A 1 199 ? -16.376 -3.550 0.639 1.00 90.94 199 GLN A O 1
ATOM 1542 N N . VAL A 1 200 ? -16.639 -1.431 1.317 1.00 94.06 200 VAL A N 1
ATOM 1543 C CA . VAL A 1 200 ? -16.167 -1.695 2.684 1.00 94.06 200 VAL A CA 1
ATOM 1544 C C . VAL A 1 200 ? -17.272 -2.418 3.445 1.00 94.06 200 VAL A C 1
ATOM 1546 O O . VAL A 1 200 ? -18.332 -1.848 3.719 1.00 94.06 200 VAL A O 1
ATOM 1549 N N . LYS A 1 201 ? -17.036 -3.699 3.738 1.00 91.62 201 LYS A N 1
ATOM 1550 C CA . LYS A 1 201 ? -17.992 -4.589 4.398 1.00 91.62 201 LYS A CA 1
ATOM 1551 C C . LYS A 1 201 ? -17.298 -5.527 5.370 1.00 91.62 201 LYS A C 1
ATOM 1553 O O . LYS A 1 201 ? -16.235 -6.065 5.073 1.00 91.62 201 LYS A O 1
ATOM 1558 N N . ALA A 1 202 ? -17.942 -5.763 6.505 1.00 90.19 202 ALA A N 1
ATOM 1559 C CA . ALA A 1 202 ? -17.542 -6.788 7.449 1.00 90.19 202 ALA A CA 1
ATOM 1560 C C . ALA A 1 202 ? -18.216 -8.126 7.130 1.00 90.19 202 ALA A C 1
ATOM 1562 O O . ALA A 1 202 ? -19.426 -8.199 6.868 1.00 90.19 202 ALA A O 1
ATOM 1563 N N . ASN A 1 203 ? -17.423 -9.196 7.217 1.00 85.38 203 ASN A N 1
ATOM 1564 C CA . ASN A 1 203 ? -17.936 -10.558 7.200 1.00 85.38 203 ASN A CA 1
ATOM 1565 C C . ASN A 1 203 ? -18.904 -10.750 8.372 1.00 85.38 203 ASN A C 1
ATOM 1567 O O . ASN A 1 203 ? -18.606 -10.383 9.507 1.00 85.38 203 ASN A O 1
ATOM 1571 N N . ARG A 1 204 ? -20.062 -11.345 8.091 1.00 83.19 204 ARG A N 1
ATOM 1572 C CA . ARG A 1 204 ? -21.114 -11.619 9.070 1.00 83.19 204 ARG A CA 1
ATOM 1573 C C . ARG A 1 204 ? -21.704 -12.993 8.811 1.00 83.19 204 ARG A C 1
ATOM 1575 O O . ARG A 1 204 ? -21.720 -13.456 7.671 1.00 83.19 204 ARG A O 1
ATOM 1582 N N . ILE A 1 205 ? -22.192 -13.631 9.866 1.00 82.50 205 ILE A N 1
ATOM 1583 C CA . ILE A 1 205 ? -22.948 -14.872 9.721 1.00 82.50 205 ILE A CA 1
ATOM 1584 C C . ILE A 1 205 ? -24.266 -14.516 9.031 1.00 82.50 205 ILE A C 1
ATOM 1586 O O . ILE A 1 205 ? -25.005 -13.656 9.508 1.00 82.50 205 ILE A O 1
ATOM 1590 N N . VAL A 1 206 ? -24.533 -15.159 7.898 1.00 77.56 206 VAL A N 1
ATOM 1591 C CA . VAL A 1 206 ? -25.828 -15.097 7.219 1.00 77.56 206 VAL A CA 1
ATOM 1592 C C . VAL A 1 206 ? -26.541 -16.404 7.543 1.00 77.56 206 VAL A C 1
ATOM 1594 O O . VAL A 1 206 ? -26.093 -17.463 7.108 1.00 77.56 206 VAL A O 1
ATOM 1597 N N . THR A 1 207 ? -27.580 -16.329 8.372 1.00 65.38 207 THR A N 1
ATOM 1598 C CA . THR A 1 207 ? -28.467 -17.455 8.709 1.00 65.38 207 THR A CA 1
ATOM 1599 C C . THR A 1 207 ? -29.755 -17.380 7.921 1.00 65.38 207 THR A C 1
ATOM 1601 O O . THR A 1 207 ? -30.290 -16.250 7.841 1.00 65.38 207 THR A O 1
#

Solvent-accessible surface area (backbone atoms only — not comparable to full-atom values): 13132 Å² total; per-residue (Å²): 139,78,84,90,76,88,84,89,88,80,74,76,47,82,61,49,70,58,43,72,78,56,71,88,78,82,86,89,82,93,74,90,80,81,86,73,96,56,85,88,46,55,90,74,45,61,72,74,75,59,57,92,72,86,73,64,48,81,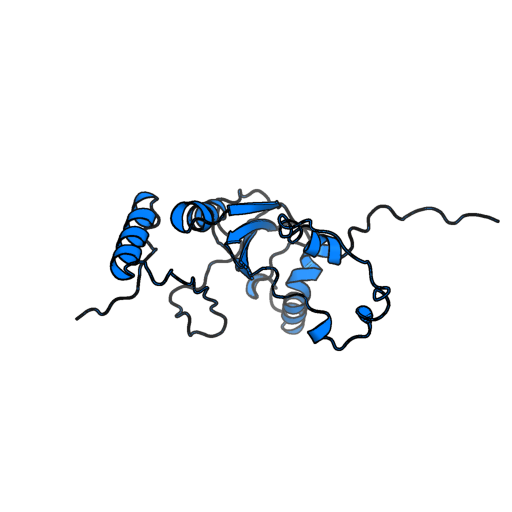41,82,39,48,29,46,60,62,50,48,47,44,47,31,75,72,68,66,28,41,82,76,48,74,56,58,77,42,49,28,56,67,60,30,53,74,75,40,42,68,59,46,52,49,20,57,76,72,71,48,64,35,62,84,72,74,43,73,47,17,48,83,41,58,22,24,38,33,40,39,32,31,37,48,99,90,49,29,41,32,42,35,28,42,26,48,66,86,57,58,64,70,67,44,34,77,63,82,80,85,76,98,69,54,70,84,41,89,94,43,81,80,86,86,81,85,76,62,92,90,54,61,63,69,58,50,53,52,50,51,36,51,54,34,38,76,75,68,40,70,82,55,75,80,91,71,92,84,128

Nearest PDB structures (foldseek):
  4x2a-assembly1_B  TM=5.644E-01  e=2.389E-01  Mus musculus
  3pxn-assembly1_A  TM=5.797E-01  e=3.822E+00  Drosophila melanogaster
  5jtw-assembly1_A  TM=2.809E-01  e=9.054E+00  Homo sapiens

Radius of gyration: 21.63 Å; Cα contacts (8 Å, |Δi|>4): 230; chains: 1; bounding box: 79×35×52 Å

Mean predicted aligned error: 10.51 Å

Foldseek 3Di:
DDDPDDDPPDPPDPVNVVVVQQVQPDDDDDDDDDDDPDPPPLVPDDPVSVDPDDRAAEDEDFAPVLVVCCVCVLVPWDWDDWDKQQAADPVLCVPPVVLVVVCVVVVHDSVVVVRDHRRVQQKMWIWIWTDDPPHIYIYIAIGGDPDDSGHTGSDDDDPDDDCPPPPNDDDDDDDDPPDDPVVSQVVSCVSCVVVVNNVDHDDDDDD

pLDDT: mean 82.18, std 20.72, range [32.84, 98.31]

Sequence (207 aa):
MSDSKENDEAGIERRDVLVAAGAAMIGGLAASAAIPAAAQSANNAPLGARLRGVQHFGLTVQNMDRAFEFYTEVLGGTEVMRDGDFQGERIHNTLLTDQEIEARVRRVNPRAMGVPDLRRGAQRLDVRFIQFDNVVIELLQYRDAGKPAAEGSFAEPLDHMSPAFPRMMHICFHIRDDVDFNKFIADLEAESARRGMTQVKANRIVT

Secondary structure (DSSP, 8-state):
--------SS---HHHHHHTTTTT---S--------S-TTTTTTS-GGGG-----EEEEE-S-HHHHHHIIIIIT--EEEEEEEEE-SHHHHHHHHHHHHHHHHHHTS-GGGGT---TTTTSEEEEEEEEE-SS-EEEEEEEEEBTB-TTS--SSPPPPS--TTSTT---------TTS-HHHHHHHHHHHHHHTT-TT--------